Protein 5JTF (pdb70)

Secondary structure (DSSP, 8-state):
--EEEE--TTTHHHHHHHHHHHHHH-SSS---SPPPHHHHHHHHHHHTTTS-EEEEESSSSEEEEEEEEESSSSGGGTTEEEEEEEE-SSS-TTTHHHHHHHHHHHHHHTTT--EEEEEEEE--HHHHHHHHHHTPEEEEEEEEEEE-SSSEEEEEEEEEE----S----------/--EEEE--GGGHHHHHHHHHHHHHH-SSS---SPPPHHHHHHHHHHHHTTS-EEEEEETTEEEEEEEEEES-SSGGGTTEEEEEEEE-GGGTTSSHHHHHHHHHHHHHHHHT--EEEEEEESS-HHHHHHHHTTT-EEEEEEEEEEE-SSSEEEEEEEEEE-----PPP------

Foldseek 3Di:
DWDKDFDALVCLVLVLVQCVCCLPPHPFDQNVDRDDSVVSSVVSQVQQVFWTKMFIDDPRGTFWIKIKDQDDDDPVRQLEIEIDIGGHPPDQQLNSRLVRCVVRVVVSLVQRHFKYKYKGWPPDVRVVVSCVVVPWAWDDKDFQPGDDPRDRTIITMTMDGNDDDDDDGGHGDDDD/DKDKDFDALVLLVLVLVQVVCCLPPHVQDQNNDRDDSVRSSVVSVVQQFFWTKMFIDDPHGTFWIKIKDQPDDDDVSQQEIEIDITGHPVCQPPCSRLVNVVVRVVVSLVQRHFKYKYKGFPPDPSVVCSQVVVAWDWDDKAFQPGDDPRDGTIITMTMHGRDDVDDGGHGHDDD

Nearest PDB structures (foldseek):
  5jtf-assembly1_B  TM=9.937E-01  e=1.500E-34  Pseudomonas putida KT2440
  5wph-assembly1_A  TM=9.566E-01  e=3.324E-34  Pseudomonas putida KT2440
  5t7e-assembly1_C-2  TM=9.665E-01  e=5.634E-19  Streptomyces hygroscopicus
  3dr8-assembly1_A  TM=9.310E-01  e=6.516E-18  unclassified
  3dr8-assembly1_B  TM=9.095E-01  e=7.088E-17  unclassified

InterPro domains:
  IPR000182 GNAT domain [PS51186] (5-159)
  IPR016181 Acyl-CoA N-acyltransferase [SSF55729] (5-164)

Solvent-accessible surface area: 16169 Å² total; per-residue (Å²): 117,20,65,49,75,63,2,119,47,77,10,0,51,69,0,33,117,22,6,26,42,20,2,110,95,51,18,80,1,10,21,73,71,52,5,51,50,74,89,4,107,48,92,0,46,79,24,28,140,52,30,0,5,7,0,0,31,34,114,75,40,10,18,0,4,0,38,0,35,106,18,71,90,116,54,1,14,111,10,3,0,29,9,30,31,18,39,19,93,72,112,10,87,39,43,21,9,85,79,0,3,76,57,0,13,51,44,0,107,201,29,23,13,26,1,0,1,4,46,10,11,43,131,41,91,48,33,31,17,5,9,92,143,23,41,6,134,94,29,7,31,5,30,76,2,0,37,5,96,134,38,44,30,51,6,0,15,10,29,39,90,18,53,105,83,78,33,76,67,26,45,89,36,58,205,122,85,29,59,43,70,60,5,116,44,130,10,0,74,55,0,40,125,14,12,18,51,20,1,104,101,48,14,70,5,13,25,91,76,60,4,51,38,69,104,10,92,104,94,1,50,62,24,6,128,49,31,0,11,9,0,1,25,113,96,66,161,15,19,0,4,0,53,0,42,105,14,49,84,96,40,0,22,98,10,3,0,21,7,25,30,22,33,22,91,76,43,68,117,63,43,12,24,102,75,0,3,70,54,0,11,60,15,0,123,176,22,27,15,37,2,0,0,5,42,9,5,51,120,44,93,60,31,29,21,26,10,91,169,24,49,6,116,84,30,9,34,9,37,97,3,0,42,3,98,134,39,62,36,53,7,0,20,9,30,41,82,29,40,132,118,24,81,63,31,44,89,45,55,158,129

Radius of gyration: 21.84 Å; Cα contacts (8 Å, |Δi|>4): 679; chains: 2; bounding box: 39×52×60 Å

Structure (mmCIF, N/CA/C/O backbone):
data_5JTF
#
_entry.id   5JTF
#
_cell.length_a   67.017
_cell.length_b   67.017
_cell.length_c   206.740
_cell.angle_alpha   90.00
_cell.angle_beta   90.00
_cell.angle_gamma   90.00
#
_symmetry.space_group_name_H-M   'P 43 21 2'
#
loop_
_entity.id
_entity.type
_entity.pdbx_description
1 polymer 'Putative Phosphinothricin N-acetyltransferase'
2 non-polymer 2-AMINO-2-HYDROXYMETHYL-PROPANE-1,3-DIOL
3 water water
#
loop_
_atom_site.group_PDB
_atom_site.id
_atom_site.type_symbol
_atom_site.label_atom_id
_atom_site.label_alt_id
_atom_site.label_comp_id
_atom_site.label_asym_id
_atom_site.label_entity_id
_atom_site.label_seq_id
_atom_site.pdbx_PDB_ins_code
_atom_site.Cartn_x
_atom_site.Cartn_y
_atom_site.Cartn_z
_atom_site.occupancy
_atom_site.B_iso_or_equiv
_atom_site.auth_seq_id
_atom_site.auth_comp_id
_atom_site.auth_asym_id
_atom_site.auth_atom_id
_atom_site.pdbx_PDB_model_num
ATOM 1 N N . GLY A 1 4 ? -22.903 -17.717 -34.919 1.00 45.49 4 GLY A N 1
ATOM 2 C CA . GLY A 1 4 ? -22.902 -16.458 -35.640 1.00 46.77 4 GLY A CA 1
ATOM 3 C C . GLY A 1 4 ? -23.280 -15.302 -34.738 1.00 50.45 4 GLY A C 1
ATOM 4 O O . GLY A 1 4 ? -22.909 -14.158 -34.997 1.00 60.18 4 GLY A O 1
ATOM 5 N N . ILE A 1 5 ? -24.021 -15.615 -33.678 1.00 54.84 5 ILE A N 1
ATOM 6 C CA . ILE A 1 5 ? -24.453 -14.628 -32.686 1.00 51.94 5 ILE A CA 1
ATOM 7 C C . ILE A 1 5 ? -25.253 -13.460 -33.272 1.00 55.61 5 ILE A C 1
ATOM 8 O O . ILE A 1 5 ? -24.750 -12.341 -33.373 1.00 55.55 5 ILE A O 1
ATOM 10 N N . ASP A 1 6 ? -26.500 -13.728 -33.651 1.00 55.78 6 ASP A N 1
ATOM 11 C CA . ASP A 1 6 ? -27.414 -12.675 -34.086 1.00 44.36 6 ASP A CA 1
ATOM 12 C C . ASP A 1 6 ? -28.022 -11.980 -32.865 1.00 46.43 6 ASP A C 1
ATOM 13 O O . ASP A 1 6 ? -28.043 -12.546 -31.770 1.00 45.22 6 ASP A O 1
ATOM 15 N N . ILE A 1 7 ? -28.517 -10.759 -33.053 1.00 49.84 7 ILE A N 1
ATOM 16 C CA . ILE A 1 7 ? -29.011 -9.944 -31.940 1.00 36.80 7 ILE A CA 1
ATOM 17 C C . ILE A 1 7 ? -30.394 -9.344 -32.222 1.00 35.60 7 ILE A C 1
ATOM 18 O O . ILE A 1 7 ? -30.666 -8.886 -33.333 1.00 51.27 7 ILE A O 1
ATOM 23 N N . ARG A 1 8 ? -31.263 -9.355 -31.214 1.00 37.10 8 ARG A N 1
ATOM 24 C CA . ARG A 1 8 ? -32.604 -8.791 -31.344 1.00 41.48 8 ARG A CA 1
ATOM 25 C C . ARG A 1 8 ? -33.180 -8.361 -29.998 1.00 34.78 8 ARG A C 1
ATOM 26 O O . ARG A 1 8 ? -32.596 -8.624 -28.947 1.00 32.36 8 ARG A O 1
ATOM 34 N N . VAL A 1 9 ? -34.335 -7.703 -30.041 1.00 35.91 9 VAL A N 1
ATOM 35 C CA . VAL A 1 9 ? -35.039 -7.305 -28.830 1.00 33.38 9 VAL A CA 1
ATOM 36 C C . VAL A 1 9 ? -35.694 -8.516 -28.168 1.00 34.47 9 VAL A C 1
ATOM 37 O O . VAL A 1 9 ? -36.329 -9.335 -28.834 1.00 34.91 9 VAL A O 1
ATOM 41 N N . ALA A 1 10 ? -35.525 -8.628 -26.855 1.00 31.89 10 ALA A N 1
ATOM 42 C CA . ALA A 1 10 ? -36.068 -9.750 -26.102 1.00 34.54 10 ALA A CA 1
ATOM 43 C C . ALA A 1 10 ? -37.590 -9.701 -26.030 1.00 42.88 10 ALA A C 1
ATOM 44 O O . ALA A 1 10 ? -38.198 -8.645 -26.207 1.00 51.26 10 ALA A O 1
ATOM 46 N N . ARG A 1 11 ? -38.197 -10.854 -25.771 1.00 38.99 11 ARG A N 1
ATOM 47 C CA . ARG A 1 11 ? -39.640 -10.938 -25.570 1.00 44.63 11 ARG A CA 1
ATOM 48 C C . ARG A 1 11 ? -39.939 -11.944 -24.463 1.00 46.72 11 ARG A C 1
ATOM 49 O O . ARG A 1 11 ? -39.168 -12.882 -24.260 1.00 50.83 11 ARG A O 1
ATOM 57 N N . PRO A 1 12 ? -41.058 -11.750 -23.737 1.00 48.94 12 PRO A N 1
ATOM 58 C CA . PRO A 1 12 ? -41.477 -12.598 -22.610 1.00 42.79 12 PRO A CA 1
ATOM 59 C C . PRO A 1 12 ? -41.427 -14.112 -22.868 1.00 48.79 12 PRO A C 1
ATOM 60 O O . PRO A 1 12 ? -41.544 -14.891 -21.920 1.00 39.52 12 PRO A O 1
ATOM 64 N N . GLU A 1 13 ? -41.255 -14.516 -24.123 1.00 36.81 13 GLU A N 1
ATOM 65 C CA . GLU A 1 13 ? -41.141 -15.928 -24.469 1.00 49.73 13 GLU A CA 1
ATOM 66 C C . GLU A 1 13 ? -39.751 -16.487 -24.154 1.00 48.37 13 GLU A C 1
ATOM 67 O O . GLU A 1 13 ? -39.612 -17.658 -23.799 1.00 45.51 13 GLU A O 1
ATOM 69 N N . ASP A 1 14 ? -38.729 -15.644 -24.279 1.00 43.10 14 ASP A N 1
ATOM 70 C CA . ASP A 1 14 ? -37.353 -16.062 -24.021 1.00 41.23 14 ASP A CA 1
ATOM 71 C C . ASP A 1 14 ? -37.074 -16.147 -22.523 1.00 48.42 14 ASP A C 1
ATOM 72 O O . ASP A 1 14 ? -35.966 -16.495 -22.114 1.00 38.22 14 ASP A O 1
ATOM 77 N N . ALA A 1 15 ? -38.085 -15.828 -21.716 1.00 45.70 15 ALA A N 1
ATOM 78 C CA . ALA A 1 15 ? -37.955 -15.765 -20.260 1.00 40.77 15 ALA A CA 1
ATOM 79 C C . ALA A 1 15 ? -37.326 -17.010 -19.632 1.00 35.21 15 ALA A C 1
ATOM 80 O O . ALA A 1 15 ? -36.578 -16.907 -18.663 1.00 35.82 15 ALA A O 1
ATOM 82 N N . GLU A 1 16 ? -37.631 -18.178 -20.187 1.00 39.24 16 GLU A N 1
ATOM 83 C CA . GLU A 1 16 ? -37.065 -19.430 -19.694 1.00 39.23 16 GLU A CA 1
ATOM 84 C C . GLU A 1 16 ? -35.556 -19.498 -19.940 1.00 30.41 16 GLU A C 1
ATOM 85 O O . GLU A 1 16 ? -34.781 -19.751 -19.017 1.00 30.38 16 GLU A O 1
ATOM 87 N N . GLU A 1 17 ? -35.152 -19.259 -21.185 1.00 36.26 17 GLU A N 1
ATOM 88 C CA . GLU A 1 17 ? -33.746 -19.340 -21.579 1.00 47.91 17 GLU A CA 1
ATOM 89 C C . GLU A 1 17 ? -32.884 -18.318 -20.848 1.00 38.41 17 GLU A C 1
ATOM 90 O O . GLU A 1 17 ? -31.760 -18.617 -20.451 1.00 52.01 17 GLU A O 1
ATOM 96 N N . ILE A 1 18 ? -33.421 -17.116 -20.668 1.00 36.79 18 ILE A N 1
ATOM 97 C CA . ILE A 1 18 ? -32.723 -16.077 -19.925 1.00 45.02 18 ILE A CA 1
ATOM 98 C C . ILE A 1 18 ? -32.575 -16.489 -18.469 1.00 38.22 18 ILE A C 1
ATOM 99 O O . ILE A 1 18 ? -31.520 -16.308 -17.865 1.00 32.15 18 ILE A O 1
ATOM 104 N N . GLN A 1 19 ? -33.644 -17.052 -17.918 1.00 40.23 19 GLN A N 1
ATOM 105 C CA . GLN A 1 19 ? -33.680 -17.463 -16.520 1.00 36.06 19 GLN A CA 1
ATOM 106 C C . GLN A 1 19 ? -32.690 -18.594 -16.240 1.00 31.43 19 GLN A C 1
ATOM 107 O O . GLN A 1 19 ? -32.291 -18.813 -15.096 1.00 29.24 19 GLN A O 1
ATOM 113 N N . ILE A 1 20 ? -32.295 -19.308 -17.290 1.00 33.33 20 ILE A N 1
ATOM 114 C CA . ILE A 1 20 ? -31.298 -20.368 -17.167 1.00 34.15 20 ILE A CA 1
ATOM 115 C C . ILE A 1 20 ? -29.883 -19.790 -17.219 1.00 35.25 20 ILE A C 1
ATOM 116 O O . ILE A 1 20 ? -28.974 -20.284 -16.548 1.00 50.28 20 ILE A O 1
ATOM 121 N N . ILE A 1 21 ? -29.703 -18.732 -18.004 1.00 42.32 21 ILE A N 1
ATOM 122 C CA . ILE A 1 21 ? -28.434 -18.012 -18.019 1.00 46.43 21 ILE A CA 1
ATOM 123 C C . ILE A 1 21 ? -28.191 -17.383 -16.648 1.00 35.84 21 ILE A C 1
ATOM 124 O O . ILE A 1 21 ? -27.064 -17.358 -16.152 1.00 41.57 21 ILE A O 1
ATOM 129 N N . TYR A 1 22 ? -29.265 -16.895 -16.037 1.00 38.35 22 TYR A N 1
ATOM 130 C CA . TYR A 1 22 ? -29.179 -16.131 -14.796 1.00 50.49 22 TYR A CA 1
ATOM 131 C C . TYR A 1 22 ? -28.935 -17.007 -13.568 1.00 45.89 22 TYR A C 1
ATOM 132 O O . TYR A 1 22 ? -28.275 -16.579 -12.619 1.00 31.94 22 TYR A O 1
ATOM 141 N N . ALA A 1 23 ? -29.475 -18.223 -13.590 1.00 47.53 23 ALA A N 1
ATOM 142 C CA . ALA A 1 23 ? -29.436 -19.120 -12.431 1.00 37.14 23 ALA A CA 1
ATOM 143 C C . ALA A 1 23 ? -28.061 -19.291 -11.758 1.00 44.69 23 ALA A C 1
ATOM 144 O O . ALA A 1 23 ? -27.933 -19.028 -10.560 1.00 39.82 23 ALA A O 1
ATOM 146 N N . PRO A 1 24 ? -27.026 -19.711 -12.516 1.00 41.34 24 PRO A N 1
ATOM 147 C CA . PRO A 1 24 ? -25.741 -19.900 -11.833 1.00 32.85 24 PRO A CA 1
ATOM 148 C C . PRO A 1 24 ? -25.067 -18.574 -11.497 1.00 41.19 24 PRO A C 1
ATOM 149 O O . PRO A 1 24 ? -24.182 -18.537 -10.643 1.00 34.40 24 PRO A O 1
ATOM 153 N N . ILE A 1 25 ? -25.477 -17.501 -12.169 1.00 38.90 25 ILE A N 1
ATOM 154 C CA . ILE A 1 25 ? -24.949 -16.175 -11.873 1.00 28.71 25 ILE A CA 1
ATOM 155 C C . ILE A 1 25 ? -25.387 -15.742 -10.477 1.00 32.45 25 ILE A C 1
ATOM 156 O O . ILE A 1 25 ? -24.587 -15.233 -9.693 1.00 31.82 25 ILE A O 1
ATOM 161 N N . VAL A 1 26 ? -26.661 -15.962 -10.168 1.00 37.81 26 VAL A N 1
ATOM 162 C CA . VAL A 1 26 ? -27.191 -15.680 -8.839 1.00 40.96 26 VAL A CA 1
ATOM 163 C C . VAL A 1 26 ? -26.656 -16.670 -7.803 1.00 40.75 26 VAL A C 1
ATOM 164 O O . VAL A 1 26 ? -26.143 -16.272 -6.757 1.00 40.34 26 VAL A O 1
ATOM 168 N N . LEU A 1 27 ? -26.766 -17.960 -8.108 1.00 28.47 27 LEU A N 1
ATOM 169 C CA . LEU A 1 27 ? -26.392 -19.013 -7.165 1.00 31.25 27 LEU A CA 1
ATOM 170 C C . LEU A 1 27 ? -24.901 -19.097 -6.831 1.00 30.90 27 LEU A C 1
ATOM 171 O O . LEU A 1 27 ? -24.537 -19.421 -5.700 1.00 39.79 27 LEU A O 1
ATOM 176 N N . ASN A 1 28 ? -24.040 -18.817 -7.805 1.00 30.15 28 ASN A N 1
ATOM 177 C CA . ASN A 1 28 ? -22.622 -19.138 -7.658 1.00 27.16 28 ASN A CA 1
ATOM 178 C C . ASN A 1 28 ? -21.658 -17.957 -7.733 1.00 39.21 28 ASN A C 1
ATOM 179 O O . ASN A 1 28 ? -20.468 -18.110 -7.453 1.00 42.90 28 ASN A O 1
ATOM 184 N N . THR A 1 29 ? -22.155 -16.788 -8.122 1.00 40.30 29 THR A N 1
ATOM 185 C CA . THR A 1 29 ? -21.270 -15.650 -8.349 1.00 34.58 29 THR A CA 1
ATOM 186 C C . THR A 1 29 ? -21.679 -14.397 -7.585 1.00 34.63 29 THR A C 1
ATOM 187 O O . THR A 1 29 ? -22.742 -14.345 -6.964 1.00 34.07 29 THR A O 1
ATOM 191 N N . ALA A 1 30 ? -20.818 -13.386 -7.644 1.00 35.29 30 ALA A N 1
ATOM 192 C CA . ALA A 1 30 ? -21.084 -12.104 -7.006 1.00 42.31 30 ALA A CA 1
ATOM 193 C C . ALA A 1 30 ? -21.326 -11.017 -8.050 1.00 34.91 30 ALA A C 1
ATOM 194 O O . ALA A 1 30 ? -21.257 -9.827 -7.748 1.00 32.59 30 ALA A O 1
ATOM 196 N N . ILE A 1 31 ? -21.606 -11.434 -9.281 1.00 38.74 31 ILE A N 1
ATOM 197 C CA . ILE A 1 31 ? -21.906 -10.493 -10.353 1.00 40.57 31 ILE A CA 1
ATOM 198 C C . ILE A 1 31 ? -23.248 -9.826 -10.089 1.00 48.82 31 ILE A C 1
ATOM 199 O O . ILE A 1 31 ? -23.376 -8.602 -10.164 1.00 45.25 31 ILE A O 1
ATOM 204 N N . SER A 1 32 ? -24.249 -10.644 -9.783 1.00 33.40 32 SER A N 1
ATOM 205 C CA . SER A 1 32 ? -25.511 -10.139 -9.274 1.00 25.87 32 SER A CA 1
ATOM 206 C C . SER A 1 32 ? -25.437 -10.213 -7.759 1.00 41.87 32 SER A C 1
ATOM 207 O O . SER A 1 32 ? -24.763 -11.085 -7.211 1.00 47.22 32 SER A O 1
ATOM 210 N N . PHE A 1 33 ? -26.109 -9.295 -7.078 1.00 36.48 33 PHE A N 1
ATOM 211 C CA . PHE A 1 33 ? -26.168 -9.354 -5.624 1.00 34.38 33 PHE A CA 1
ATOM 212 C C . PHE A 1 33 ? -27.506 -9.895 -5.139 1.00 38.27 33 PHE A C 1
ATOM 213 O O . PHE A 1 33 ? -27.766 -9.948 -3.937 1.00 39.00 33 PHE A O 1
ATOM 221 N N . GLU A 1 34 ? -28.347 -10.292 -6.090 1.00 37.12 34 GLU A N 1
ATOM 222 C CA . GLU A 1 34 ? -29.556 -11.039 -5.782 1.00 38.17 34 GLU A CA 1
ATOM 223 C C . GLU A 1 34 ? -29.152 -12.365 -5.165 1.00 33.48 34 GLU A C 1
ATOM 224 O O . GLU A 1 34 ? -28.399 -13.127 -5.767 1.00 39.11 34 GLU A O 1
ATOM 230 N N . GLU A 1 35 ? -29.648 -12.646 -3.967 1.00 31.46 35 GLU A N 1
ATOM 231 C CA . GLU A 1 35 ? -29.276 -13.878 -3.281 1.00 48.77 35 GLU A CA 1
ATOM 232 C C . GLU A 1 35 ? -30.272 -15.010 -3.515 1.00 34.87 35 GLU A C 1
ATOM 233 O O . GLU A 1 35 ? -30.143 -16.086 -2.936 1.00 54.70 35 GLU A O 1
ATOM 239 N N . ALA A 1 36 ? -31.256 -14.772 -4.375 1.00 30.87 36 ALA A N 1
ATOM 240 C CA . ALA A 1 36 ? -32.250 -15.795 -4.686 1.00 36.01 36 ALA A CA 1
ATOM 241 C C . ALA A 1 36 ? -32.602 -15.832 -6.172 1.00 45.63 36 ALA A C 1
ATOM 242 O O . ALA A 1 36 ? -32.928 -14.806 -6.770 1.00 38.12 36 ALA A O 1
ATOM 244 N N . VAL A 1 37 ? -32.534 -17.022 -6.762 1.00 38.33 37 VAL A N 1
ATOM 245 C CA . VAL A 1 37 ? -32.898 -17.209 -8.162 1.00 38.03 37 VAL A CA 1
ATOM 246 C C . VAL A 1 37 ? -34.374 -16.912 -8.390 1.00 38.62 37 VAL A C 1
ATOM 247 O O . VAL A 1 37 ? -35.236 -17.508 -7.746 1.00 40.97 37 VAL A O 1
ATOM 251 N N . PRO A 1 38 ? -34.668 -15.986 -9.314 1.00 41.16 38 PRO A N 1
ATOM 252 C CA . PRO A 1 38 ? -36.049 -15.615 -9.636 1.00 41.95 38 PRO A CA 1
ATOM 253 C C . PRO A 1 38 ? -36.743 -16.674 -10.487 1.00 44.43 38 PRO A C 1
ATOM 254 O O . PRO A 1 38 ? -36.076 -17.478 -11.139 1.00 37.20 38 PRO A O 1
ATOM 258 N N . SER A 1 39 ? -38.072 -16.672 -10.469 1.00 47.63 39 SER A N 1
ATOM 259 C CA . SER A 1 39 ? -38.855 -17.618 -11.255 1.00 46.75 39 SER A CA 1
ATOM 260 C C . SER A 1 39 ? -39.073 -17.092 -12.665 1.00 41.52 39 SER A C 1
ATOM 261 O O . SER A 1 39 ? -38.873 -15.908 -12.934 1.00 47.57 39 SER A O 1
ATOM 264 N N . VAL A 1 40 ? -39.481 -17.983 -13.562 1.00 40.09 40 VAL A N 1
ATOM 265 C CA . VAL A 1 40 ? -39.779 -17.606 -14.934 1.00 48.10 40 VAL A CA 1
ATOM 266 C C . VAL A 1 40 ? -40.908 -16.582 -14.954 1.00 51.86 40 VAL A C 1
ATOM 267 O O . VAL A 1 40 ? -40.865 -15.614 -15.713 1.00 48.59 40 VAL A O 1
ATOM 271 N N . GLU A 1 41 ? -41.906 -16.793 -14.097 1.00 34.09 41 GLU A N 1
ATOM 272 C CA . GLU A 1 41 ? -43.064 -15.902 -14.012 1.00 34.14 41 GLU A CA 1
ATOM 273 C C . GLU A 1 41 ? -42.691 -14.452 -13.699 1.00 43.47 41 GLU A C 1
ATOM 274 O O . GLU A 1 41 ? -43.371 -13.524 -14.141 1.00 38.87 41 GLU A O 1
ATOM 276 N N . GLN A 1 42 ? -41.623 -14.257 -12.932 1.00 43.74 42 GLN A N 1
ATOM 277 C CA . GLN A 1 42 ? -41.176 -12.907 -12.593 1.00 49.59 42 GLN A CA 1
ATOM 278 C C . GLN A 1 42 ? -40.035 -12.452 -13.496 1.00 54.98 42 GLN A C 1
ATOM 279 O O . GLN A 1 42 ? -39.815 -11.252 -13.674 1.00 53.24 42 GLN A O 1
ATOM 285 N N . MET A 1 43 ? -39.310 -13.414 -14.058 1.00 44.31 43 MET A N 1
ATOM 286 C CA . MET A 1 43 ? -38.329 -13.113 -15.090 1.00 37.01 43 MET A CA 1
ATOM 287 C C . MET A 1 43 ? -39.064 -12.572 -16.307 1.00 41.59 43 MET A C 1
ATOM 288 O O . MET A 1 43 ? -38.620 -11.621 -16.948 1.00 38.42 43 MET A O 1
ATOM 293 N N . ARG A 1 44 ? -40.199 -13.191 -16.613 1.00 37.87 44 ARG A N 1
ATOM 294 C CA . ARG A 1 44 ? -41.058 -12.742 -17.695 1.00 33.09 44 ARG A CA 1
ATOM 295 C C . ARG A 1 44 ? -41.506 -11.311 -17.432 1.00 26.85 44 ARG A C 1
ATOM 296 O O . ARG A 1 44 ? -41.455 -10.465 -18.322 1.00 34.59 44 ARG A O 1
ATOM 304 N N . GLU A 1 45 ? -41.934 -11.052 -16.200 1.00 29.17 45 GLU A N 1
ATOM 305 C CA . GLU A 1 45 ? -42.416 -9.733 -15.804 1.00 45.98 45 GLU A CA 1
ATOM 306 C C . GLU A 1 45 ? -41.347 -8.653 -15.978 1.00 39.69 45 GLU A C 1
ATOM 307 O O . GLU A 1 45 ? -41.633 -7.577 -16.497 1.00 33.19 45 GLU A O 1
ATOM 309 N N . ARG A 1 46 ? -40.120 -8.948 -15.556 1.00 40.22 46 ARG A N 1
ATOM 310 C CA . ARG A 1 46 ? -39.024 -7.984 -15.662 1.00 33.29 46 ARG A CA 1
ATOM 311 C C . ARG A 1 46 ? -38.758 -7.555 -17.097 1.00 34.03 46 ARG A C 1
ATOM 312 O O . ARG A 1 46 ? -38.541 -6.373 -17.363 1.00 38.94 46 ARG A O 1
ATOM 320 N N . ILE A 1 47 ? -38.767 -8.523 -18.011 1.00 37.27 47 ILE A N 1
ATOM 321 C CA . ILE A 1 47 ? -38.545 -8.261 -19.431 1.00 32.77 47 ILE A CA 1
ATOM 322 C C . ILE A 1 47 ? -39.544 -7.240 -19.951 1.00 40.52 47 ILE A C 1
ATOM 323 O O . ILE A 1 47 ? -39.168 -6.166 -20.423 1.00 46.12 47 ILE A O 1
ATOM 328 N N . SER A 1 48 ? -40.822 -7.586 -19.853 1.00 37.57 48 SER A N 1
ATOM 329 C CA . SER A 1 48 ? -41.895 -6.720 -20.317 1.00 37.23 48 SER A CA 1
ATOM 330 C C . SER A 1 48 ? -41.963 -5.400 -19.548 1.00 39.90 48 SER A C 1
ATOM 331 O O . SER A 1 48 ? -42.301 -4.365 -20.123 1.00 48.09 48 SER A O 1
ATOM 334 N N . THR A 1 49 ? -41.637 -5.431 -18.258 1.00 35.53 49 THR A N 1
ATOM 335 C CA . THR A 1 49 ? -41.661 -4.214 -17.448 1.00 35.66 49 THR A CA 1
ATOM 336 C C . THR A 1 49 ? -40.524 -3.276 -17.844 1.00 38.99 49 THR A C 1
ATOM 337 O O . THR A 1 49 ? -40.678 -2.055 -17.814 1.00 33.04 49 THR A O 1
ATOM 341 N N . THR A 1 50 ? -39.385 -3.851 -18.219 1.00 34.72 50 THR A N 1
ATOM 342 C CA . THR A 1 50 ? -38.271 -3.060 -18.728 1.00 35.25 50 THR A CA 1
ATOM 343 C C . THR A 1 50 ? -38.637 -2.441 -20.073 1.00 35.25 50 THR A C 1
ATOM 344 O O . THR A 1 50 ? -38.451 -1.242 -20.288 1.00 32.45 50 THR A O 1
ATOM 348 N N . LEU A 1 51 ? -39.181 -3.264 -20.966 1.00 34.29 51 LEU A N 1
ATOM 349 C CA . LEU A 1 51 ? -39.495 -2.843 -22.332 1.00 37.56 51 LEU A CA 1
ATOM 350 C C . LEU A 1 51 ? -40.538 -1.731 -22.412 1.00 41.84 51 LEU A C 1
ATOM 351 O O . LEU A 1 51 ? -40.763 -1.159 -23.479 1.00 50.46 51 LEU A O 1
ATOM 356 N N . GLN A 1 52 ? -41.168 -1.428 -21.282 1.00 33.32 52 GLN A N 1
ATOM 357 C CA . GLN A 1 52 ? -42.114 -0.324 -21.211 1.00 34.14 52 GLN A CA 1
ATOM 358 C C . GLN A 1 52 ? -41.397 1.025 -21.240 1.00 27.85 52 GLN A C 1
ATOM 359 O O . GLN A 1 52 ? -42.038 2.073 -21.277 1.00 40.37 52 GLN A O 1
ATOM 365 N N . THR A 1 53 ? -40.068 0.997 -21.225 1.00 33.63 53 THR A N 1
ATOM 366 C CA . THR A 1 53 ? -39.288 2.230 -21.193 1.00 37.72 53 THR A CA 1
ATOM 367 C C . THR A 1 53 ? -37.868 2.079 -21.747 1.00 39.15 53 THR A C 1
ATOM 368 O O . THR A 1 53 ? -37.368 2.968 -22.438 1.00 32.46 53 THR A O 1
ATOM 372 N N . TYR A 1 54 ? -37.225 0.955 -21.445 1.00 34.63 54 TYR A N 1
ATOM 373 C CA . TYR A 1 54 ? -35.839 0.740 -21.847 1.00 30.21 54 TYR A CA 1
ATOM 374 C C . TYR A 1 54 ? -35.704 -0.428 -22.819 1.00 40.03 54 TYR A C 1
ATOM 375 O O . TYR A 1 54 ? -36.583 -1.290 -22.888 1.00 31.98 54 TYR A O 1
ATOM 384 N N . PRO A 1 55 ? -34.597 -0.461 -23.581 1.00 28.81 55 PRO A N 1
ATOM 385 C CA . PRO A 1 55 ? -34.321 -1.628 -24.422 1.00 29.54 55 PRO A CA 1
ATOM 386 C C . PRO A 1 55 ? -33.960 -2.853 -23.590 1.00 26.21 55 PRO A C 1
ATOM 387 O O . PRO A 1 55 ? -33.695 -2.746 -22.394 1.00 29.93 55 PRO A O 1
ATOM 391 N N . TYR A 1 56 ? -33.954 -4.008 -24.241 1.00 23.41 56 TYR A N 1
ATOM 392 C CA . TYR A 1 56 ? -33.645 -5.277 -23.605 1.00 21.75 56 TYR A CA 1
ATOM 393 C C . TYR A 1 56 ? -33.324 -6.225 -24.749 1.00 35.79 56 TYR A C 1
ATOM 394 O O . TYR A 1 56 ? -34.200 -6.575 -25.541 1.00 28.87 56 TYR A O 1
ATOM 403 N N . LEU A 1 57 ? -32.062 -6.627 -24.843 1.00 19.62 57 LEU A N 1
ATOM 404 C CA . LEU A 1 57 ? -31.585 -7.331 -26.024 1.00 23.07 57 LEU A CA 1
ATOM 405 C C . LEU A 1 57 ? -31.151 -8.752 -25.711 1.00 35.61 57 LEU A C 1
ATOM 406 O O . LEU A 1 57 ? -30.708 -9.054 -24.604 1.00 35.27 57 LEU A O 1
ATOM 411 N N . VAL A 1 58 ? -31.280 -9.622 -26.704 1.00 32.02 58 VAL A N 1
ATOM 412 C CA . VAL A 1 58 ? -30.847 -11.001 -26.564 1.00 43.27 58 VAL A CA 1
ATOM 413 C C . VAL A 1 58 ? -29.888 -11.382 -27.680 1.00 28.47 58 VAL A C 1
ATOM 414 O O . VAL A 1 58 ? -30.002 -10.902 -28.805 1.00 32.37 58 VAL A O 1
ATOM 418 N N . ALA A 1 59 ? -28.933 -12.239 -27.355 1.00 39.22 59 ALA A N 1
ATOM 419 C CA . ALA A 1 59 ? -28.026 -12.772 -28.355 1.00 36.93 59 ALA A CA 1
ATOM 420 C C . ALA A 1 59 ? -28.363 -14.239 -28.559 1.00 41.66 59 ALA A C 1
ATOM 421 O O . ALA A 1 59 ? -28.548 -14.974 -27.589 1.00 41.48 59 ALA A O 1
ATOM 423 N N . VAL A 1 60 ? -28.464 -14.663 -29.815 1.00 50.79 60 VAL A N 1
ATOM 424 C CA . VAL A 1 60 ? -28.789 -16.055 -30.111 1.00 58.06 60 VAL A CA 1
ATOM 425 C C . VAL A 1 60 ? -27.696 -16.749 -30.922 1.00 60.98 60 VAL A C 1
ATOM 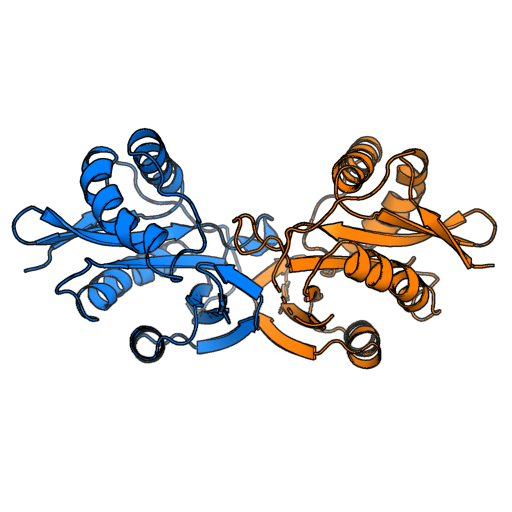426 O O . VAL A 1 60 ? -27.028 -16.132 -31.752 1.00 47.72 60 VAL A O 1
ATOM 430 N N . ARG A 1 61 ? -27.513 -18.037 -30.659 1.00 64.22 61 ARG A N 1
ATOM 431 C CA . ARG A 1 61 ? -26.573 -18.855 -31.410 1.00 55.48 61 ARG A CA 1
ATOM 432 C C . ARG A 1 61 ? -27.229 -20.197 -31.695 1.00 65.75 61 ARG A C 1
ATOM 433 O O . ARG A 1 61 ? -27.604 -20.916 -30.767 1.00 58.25 61 ARG A O 1
ATOM 435 N N . GLU A 1 62 ? -27.373 -20.519 -32.978 1.00 59.03 62 GLU A N 1
ATOM 436 C CA . GLU A 1 62 ? -28.065 -21.732 -33.411 1.00 69.34 62 GLU A CA 1
ATOM 437 C C . GLU A 1 62 ? -29.480 -21.805 -32.838 1.00 71.43 62 GLU A C 1
ATOM 438 O O . GLU A 1 62 ? -29.928 -22.862 -32.391 1.00 69.99 62 GLU A O 1
ATOM 440 N N . GLY A 1 63 ? -30.175 -20.671 -32.852 1.00 66.06 63 GLY A N 1
ATOM 441 C CA . GLY A 1 63 ? -31.536 -20.597 -32.353 1.00 64.35 63 GLY A CA 1
ATOM 442 C C . GLY A 1 63 ? -31.645 -20.857 -30.862 1.00 67.76 63 GLY A C 1
ATOM 443 O O . GLY A 1 63 ? -32.571 -21.529 -30.409 1.00 78.12 63 GLY A O 1
ATOM 444 N N . ARG A 1 64 ? -30.694 -20.324 -30.099 1.00 73.08 64 ARG A N 1
ATOM 445 C CA . ARG A 1 64 ? -30.685 -20.489 -28.648 1.00 59.55 64 ARG A CA 1
ATOM 446 C C . ARG A 1 64 ? -30.016 -19.297 -27.970 1.00 51.46 64 ARG A C 1
ATOM 447 O O . ARG A 1 64 ? -28.902 -18.914 -28.329 1.00 48.44 64 ARG A O 1
ATOM 449 N N . VAL A 1 65 ? -30.699 -18.717 -26.988 1.00 59.23 65 VAL A N 1
ATOM 450 C CA . VAL A 1 65 ? -30.199 -17.529 -26.304 1.00 56.67 65 VAL A CA 1
ATOM 451 C C . VAL A 1 65 ? -28.953 -17.838 -25.477 1.00 55.00 65 VAL A C 1
ATOM 452 O O . VAL A 1 65 ? -28.985 -18.677 -24.574 1.00 57.49 65 VAL A O 1
ATOM 456 N N . VAL A 1 66 ? -27.858 -17.153 -25.795 1.00 43.59 66 VAL A N 1
ATOM 457 C CA . VAL A 1 66 ? -26.581 -17.376 -25.123 1.00 55.03 66 VAL A CA 1
ATOM 458 C C . VAL A 1 66 ? -26.063 -16.113 -24.433 1.00 56.70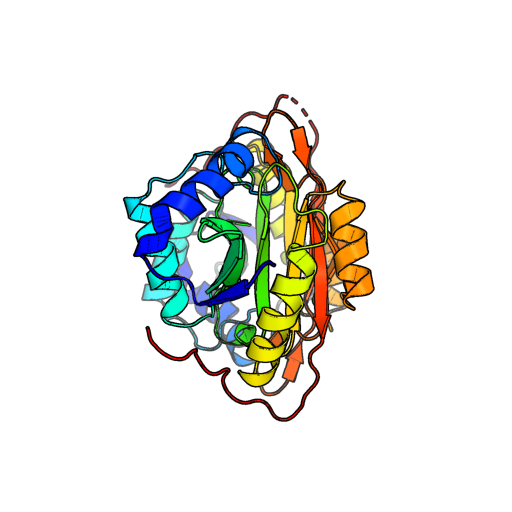 66 VAL A C 1
ATOM 459 O O . VAL A 1 66 ? -24.882 -16.022 -24.091 1.00 46.09 66 VAL A O 1
ATOM 463 N N . GLY A 1 67 ? -26.945 -15.141 -24.230 1.00 35.61 67 GLY A N 1
ATOM 464 C CA . GLY A 1 67 ? -26.562 -13.902 -23.579 1.00 35.53 67 GLY A CA 1
ATOM 465 C C . GLY A 1 67 ? -27.613 -12.822 -23.721 1.00 42.94 67 GLY A C 1
ATOM 466 O O . GLY A 1 67 ? -28.392 -12.822 -24.674 1.00 37.54 67 GLY A O 1
ATOM 467 N N . TYR A 1 68 ? -27.643 -11.898 -22.767 1.00 34.34 68 TYR A N 1
ATOM 468 C CA . TYR A 1 68 ? -28.589 -10.792 -22.833 1.00 30.70 68 TYR A CA 1
ATOM 469 C C . TYR A 1 68 ? -28.026 -9.487 -22.278 1.00 30.35 68 TYR A C 1
ATOM 470 O O . TYR A 1 68 ? -26.976 -9.468 -21.640 1.00 30.13 68 TYR A O 1
ATOM 479 N N . ALA A 1 69 ? -28.724 -8.393 -22.554 1.00 24.86 69 ALA A N 1
ATOM 480 C CA . ALA A 1 69 ? -28.300 -7.078 -22.104 1.00 23.99 69 ALA A CA 1
ATOM 481 C C . ALA A 1 69 ? -29.519 -6.188 -21.954 1.00 26.97 69 ALA A C 1
ATOM 482 O O . ALA A 1 69 ? -30.395 -6.186 -22.815 1.00 12.36 69 ALA A O 1
ATOM 484 N N . TYR A 1 70 ? -29.582 -5.436 -20.860 1.00 24.73 70 TYR A N 1
ATOM 485 C CA . TYR A 1 70 ? -30.692 -4.513 -20.673 1.00 25.28 70 TYR A CA 1
ATOM 486 C C . TYR A 1 70 ? -30.289 -3.180 -20.050 1.00 28.79 70 TYR A C 1
ATOM 487 O O . TYR A 1 70 ? -29.190 -3.033 -19.515 1.00 19.73 70 TYR A O 1
ATOM 496 N N . ALA A 1 71 ? -31.191 -2.210 -20.149 1.00 23.97 71 ALA A N 1
ATOM 497 C CA . ALA A 1 71 ? -31.010 -0.912 -19.519 1.00 31.43 71 ALA A CA 1
ATOM 498 C C . ALA A 1 71 ? -32.015 -0.768 -18.386 1.00 30.05 71 ALA A C 1
ATOM 499 O O . ALA A 1 71 ? -33.096 -1.355 -18.424 1.00 34.64 71 ALA A O 1
ATOM 501 N N . SER A 1 72 ? -31.652 0.007 -17.371 1.00 37.85 72 SER A N 1
ATOM 502 C CA . SER A 1 72 ? -32.512 0.180 -16.210 1.00 27.38 72 SER A CA 1
ATOM 503 C C . SER A 1 72 ? -32.324 1.563 -15.616 1.00 29.83 72 SER A C 1
ATOM 504 O O . SER A 1 72 ? -31.385 2.277 -15.970 1.00 32.38 72 SER A O 1
ATOM 507 N N . GLN A 1 73 ? -33.223 1.932 -14.711 1.00 24.52 73 GLN A N 1
ATOM 508 C CA . GLN A 1 73 ? -33.147 3.222 -14.044 1.00 33.06 73 GLN A CA 1
ATOM 509 C C . GLN A 1 73 ? -31.891 3.326 -13.180 1.00 17.06 73 GLN A C 1
ATOM 510 O O . GLN A 1 73 ? -31.504 2.368 -12.514 1.00 15.42 73 GLN A O 1
ATOM 516 N N . HIS A 1 74 ? -31.250 4.490 -13.197 1.00 21.28 74 HIS A N 1
ATOM 517 C CA . HIS A 1 74 ? -30.080 4.705 -12.353 1.00 23.71 74 HIS A CA 1
ATOM 518 C C . HIS A 1 74 ? -30.503 5.041 -10.926 1.00 26.68 74 HIS A C 1
ATOM 519 O O . HIS A 1 74 ? -30.241 4.277 -9.996 1.00 29.98 74 HIS A O 1
ATOM 526 N N . ARG A 1 75 ? -31.152 6.191 -10.762 1.00 23.70 75 ARG A N 1
ATOM 527 C CA . ARG A 1 75 ? -31.730 6.586 -9.483 1.00 19.94 75 ARG A CA 1
ATOM 528 C C . ARG A 1 75 ? -33.163 7.078 -9.696 1.00 23.52 75 ARG A C 1
ATOM 529 O O . ARG A 1 75 ? -33.586 7.291 -10.831 1.00 31.88 75 ARG A O 1
ATOM 537 N N . ALA A 1 76 ? -33.895 7.284 -8.606 1.00 29.33 76 ALA A N 1
ATOM 538 C CA . ALA A 1 76 ? -35.361 7.323 -8.658 1.00 36.27 76 ALA A CA 1
ATOM 539 C C . ALA A 1 76 ? -36.069 8.633 -9.050 1.00 39.83 76 ALA A C 1
ATOM 540 O O . ALA A 1 76 ? -37.214 8.599 -9.501 1.00 44.16 76 ALA A O 1
ATOM 542 N N A ARG A 1 77 ? -35.400 9.769 -8.878 0.50 30.31 77 ARG A N 1
ATOM 543 N N B ARG A 1 77 ? -35.404 9.770 -8.881 0.50 30.23 77 ARG A N 1
ATOM 544 C CA A ARG A 1 77 ? -36.038 11.065 -9.115 0.50 32.43 77 ARG A CA 1
ATOM 545 C CA B ARG A 1 77 ? -36.063 11.051 -9.129 0.50 32.52 77 ARG A CA 1
ATOM 546 C C A ARG A 1 77 ? -35.841 11.588 -10.541 0.50 36.72 77 ARG A C 1
ATOM 547 C C B ARG A 1 77 ? -35.836 11.594 -10.539 0.50 36.84 77 ARG A C 1
ATOM 548 O O A ARG A 1 77 ? -34.975 11.110 -11.275 0.50 39.86 77 ARG A O 1
ATOM 549 O O B ARG A 1 77 ? -34.947 11.138 -11.260 0.50 39.86 77 ARG A O 1
ATOM 564 N N . ALA A 1 78 ? -36.656 12.570 -10.920 1.00 46.70 78 ALA A N 1
ATOM 565 C CA . ALA A 1 78 ? -36.648 13.123 -12.278 1.00 32.37 78 ALA A CA 1
ATOM 566 C C . ALA A 1 78 ? -35.355 13.823 -12.684 1.00 30.17 78 ALA A C 1
ATOM 567 O O . ALA A 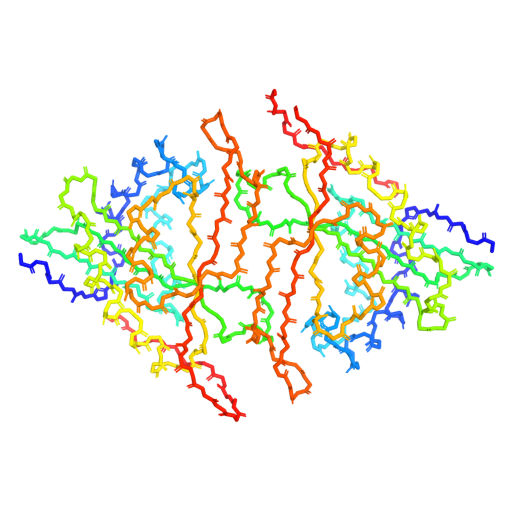1 78 ? -35.016 13.871 -13.863 1.00 29.62 78 ALA A O 1
ATOM 569 N N . ALA A 1 79 ? -34.636 14.377 -11.717 1.00 27.75 79 ALA A N 1
ATOM 570 C CA . ALA A 1 79 ? -33.391 15.068 -12.024 1.00 30.83 79 ALA A CA 1
ATOM 571 C C . ALA A 1 79 ? -32.338 14.098 -12.550 1.00 26.67 79 ALA A C 1
ATOM 572 O O . ALA A 1 79 ? -31.319 14.516 -13.090 1.00 25.80 79 ALA A O 1
ATOM 574 N N . TYR A 1 80 ? -32.607 12.803 -12.404 1.00 29.79 80 TYR A N 1
ATOM 575 C CA . TYR A 1 80 ? -31.644 11.757 -12.733 1.00 34.74 80 TYR A CA 1
ATOM 576 C C . TYR A 1 80 ? -31.929 11.018 -14.039 1.00 35.14 80 TYR A C 1
ATOM 577 O O . TYR A 1 80 ? -31.199 10.094 -14.389 1.00 39.38 80 TYR A O 1
ATOM 586 N N . ARG A 1 81 ? -32.974 11.409 -14.761 1.00 43.35 81 ARG A N 1
ATOM 587 C CA . ARG A 1 81 ? -33.476 10.557 -15.844 1.00 42.72 81 ARG A CA 1
ATOM 588 C C . ARG A 1 81 ? -32.627 10.485 -17.119 1.00 32.50 81 ARG A C 1
ATOM 589 O O . ARG A 1 81 ? -33.029 9.848 -18.092 1.00 41.50 81 ARG A O 1
ATOM 597 N N . TRP A 1 82 ? -31.455 11.113 -17.111 1.00 32.44 82 TRP A N 1
ATOM 598 C CA . TRP A 1 82 ? -30.538 11.014 -18.248 1.00 23.34 82 TRP A CA 1
ATOM 599 C C . TRP A 1 82 ? -29.355 10.092 -17.951 1.00 27.71 82 TRP A C 1
ATOM 600 O O . TRP A 1 82 ? -28.533 9.815 -18.826 1.00 28.18 82 TRP A O 1
ATOM 611 N N . ALA A 1 83 ? -29.269 9.629 -16.710 1.00 24.00 83 ALA A N 1
ATOM 612 C CA . ALA A 1 83 ? -28.350 8.555 -16.369 1.00 28.75 83 ALA A CA 1
ATOM 613 C C . ALA A 1 83 ? -29.083 7.231 -16.560 1.00 33.10 83 ALA A C 1
ATOM 614 O O . ALA A 1 83 ? -30.288 7.140 -16.320 1.00 22.06 83 ALA A O 1
ATOM 616 N N . VAL A 1 84 ? -28.359 6.214 -17.011 1.00 19.46 84 VAL A N 1
ATOM 617 C CA . VAL A 1 84 ? -28.951 4.903 -17.229 1.00 21.95 84 VAL A CA 1
ATOM 618 C C . VAL A 1 84 ? -27.983 3.815 -16.763 1.00 21.97 84 VAL A C 1
ATOM 619 O O . VAL A 1 84 ? -26.762 3.974 -16.848 1.00 20.35 84 VAL A O 1
ATOM 623 N N . ASP A 1 85 ? -28.530 2.723 -16.240 1.00 17.94 85 ASP A N 1
ATOM 624 C CA . ASP A 1 85 ? -27.704 1.611 -15.786 1.00 25.23 85 ASP A CA 1
ATOM 625 C C . ASP A 1 85 ? -27.738 0.470 -16.796 1.00 26.98 85 ASP A C 1
ATOM 626 O O . ASP A 1 85 ? -28.805 -0.042 -17.132 1.00 33.61 85 ASP A O 1
ATOM 631 N N . VAL A 1 86 ? -26.566 0.081 -17.285 1.00 25.24 86 VAL A N 1
ATOM 632 C CA . VAL A 1 86 ? -26.473 -0.981 -18.280 1.00 25.58 86 VAL A CA 1
ATOM 633 C C . VAL A 1 86 ? -2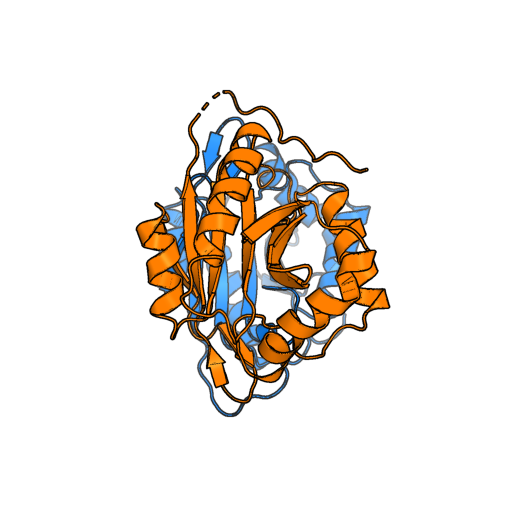5.999 -2.290 -17.664 1.00 31.03 86 VAL A C 1
ATOM 634 O O . VAL A 1 86 ? -25.089 -2.309 -16.834 1.00 28.02 86 VAL A O 1
ATOM 638 N N . THR A 1 87 ? -26.627 -3.383 -18.076 1.00 32.35 87 THR A N 1
ATOM 639 C CA . THR A 1 87 ? -26.304 -4.699 -17.546 1.00 35.09 87 THR A CA 1
ATOM 640 C C . THR A 1 87 ? -26.115 -5.672 -18.693 1.00 28.09 87 THR A C 1
ATOM 641 O O . THR A 1 87 ? -27.000 -5.820 -19.529 1.00 28.98 87 THR A O 1
ATOM 645 N N . VAL A 1 88 ? -24.963 -6.333 -18.739 1.00 25.21 88 VAL A N 1
ATOM 646 C CA . VAL A 1 88 ? -24.701 -7.302 -19.798 1.00 30.28 88 VAL A CA 1
ATOM 647 C C . VAL A 1 88 ? -24.255 -8.650 -19.242 1.00 29.99 88 VAL A C 1
ATOM 648 O O . VAL A 1 88 ? -23.227 -8.750 -18.575 1.00 36.25 88 VAL A O 1
ATOM 652 N N . TYR A 1 89 ? -25.042 -9.683 -19.523 1.00 38.47 89 TYR A N 1
ATOM 653 C CA . TYR A 1 89 ? -24.731 -11.038 -19.084 1.00 38.95 89 TYR A CA 1
ATOM 654 C C . TYR A 1 89 ? -24.529 -11.964 -20.280 1.00 33.55 89 TYR A C 1
ATOM 655 O O . TYR A 1 89 ? -25.168 -11.804 -21.319 1.00 28.58 89 TYR A O 1
ATOM 664 N N . VAL A 1 90 ? -23.638 -12.936 -20.131 1.00 41.33 90 VAL A N 1
ATOM 665 C CA . VAL A 1 90 ? -23.402 -13.912 -21.185 1.00 47.87 90 VAL A CA 1
ATOM 666 C C . VAL A 1 90 ? -23.416 -15.330 -20.621 1.00 57.73 90 VAL A C 1
ATOM 667 O O . VAL A 1 90 ? -23.379 -15.520 -19.404 1.00 52.20 90 VAL A O 1
ATOM 671 N N . ALA A 1 91 ? -23.461 -16.317 -21.512 1.00 50.79 91 ALA A N 1
ATOM 672 C CA . ALA A 1 91 ? -23.572 -17.720 -21.116 1.00 45.73 91 ALA A CA 1
ATOM 673 C C . ALA A 1 91 ? -22.375 -18.205 -20.300 1.00 72.42 91 ALA A C 1
ATOM 674 O O . ALA A 1 91 ? -21.275 -17.659 -20.397 1.00 64.44 91 ALA A O 1
ATOM 676 N N . GLU A 1 92 ? -22.602 -19.243 -19.500 1.00 80.97 92 GLU A N 1
ATOM 677 C CA . GLU A 1 92 ? -21.568 -19.790 -18.631 1.00 72.57 92 GLU A CA 1
ATOM 678 C C . GLU A 1 92 ? -20.718 -20.829 -19.355 1.00 71.05 92 GLU A C 1
ATOM 679 O O . GLU A 1 92 ? -20.516 -21.932 -18.847 1.00 80.65 92 GLU A O 1
ATOM 681 N N . GLY A 1 93 ? -20.213 -20.479 -20.536 1.00 64.71 93 GLY A N 1
ATOM 682 C CA . GLY A 1 93 ? -19.454 -21.438 -21.315 1.00 67.35 93 GLY A CA 1
ATOM 683 C C . GLY A 1 93 ? -18.490 -20.925 -22.370 1.00 78.13 93 GLY A C 1
ATOM 684 O O . GLY A 1 93 ? -17.334 -21.347 -22.402 1.00 69.79 93 GLY A O 1
ATOM 685 N N . GLN A 1 94 ? -18.947 -20.022 -23.233 1.00 76.25 94 GLN A N 1
ATOM 686 C CA . GLN A 1 94 ? -18.222 -19.761 -24.477 1.00 86.83 94 GLN A CA 1
ATOM 687 C C . GLN A 1 94 ? -18.013 -18.298 -24.883 1.00 81.16 94 GLN A C 1
ATOM 688 O O . GLN A 1 94 ? -17.177 -18.008 -25.739 1.00 83.61 94 GLN A O 1
ATOM 694 N N . ARG A 1 95 ? -18.762 -17.385 -24.277 1.00 80.99 95 ARG A N 1
ATOM 695 C CA . ARG A 1 95 ? -18.846 -16.013 -24.782 1.00 82.78 95 ARG A CA 1
ATOM 696 C C . ARG A 1 95 ? -17.550 -15.198 -24.771 1.00 71.89 95 ARG A C 1
ATOM 697 O O . ARG A 1 95 ? -17.214 -14.560 -25.771 1.00 54.42 95 ARG A O 1
ATOM 699 N N . ARG A 1 96 ? -16.838 -15.223 -23.645 1.00 70.54 96 ARG A N 1
ATOM 700 C CA . ARG A 1 96 ? -15.710 -14.320 -23.409 1.00 75.66 96 ARG A CA 1
ATOM 701 C C . ARG A 1 96 ? -16.185 -12.875 -23.536 1.00 80.14 96 ARG A C 1
ATOM 702 O O . ARG A 1 96 ? -17.183 -12.497 -22.920 1.00 74.24 96 ARG A O 1
ATOM 704 N N . SER A 1 97 ? -15.487 -12.071 -24.335 1.00 83.11 97 SER A N 1
ATOM 705 C CA . SER A 1 97 ? -15.900 -10.681 -24.548 1.00 73.74 97 SER A CA 1
ATOM 706 C C . SER A 1 97 ? -15.404 -10.031 -25.851 1.00 78.02 97 SER A C 1
ATOM 707 O O . SER A 1 97 ? -14.594 -9.102 -25.810 1.00 77.35 97 SER A O 1
ATOM 710 N N . GLY A 1 98 ? -15.895 -10.497 -27.000 1.00 69.57 98 GLY A N 1
ATOM 711 C CA . GLY A 1 98 ? -16.832 -11.605 -27.075 1.00 58.78 98 GLY A CA 1
ATOM 712 C C . GLY A 1 98 ? -18.258 -11.190 -27.373 1.00 51.08 98 GLY A C 1
ATOM 713 O O . GLY A 1 98 ? -18.502 -10.167 -28.013 1.00 34.70 98 GLY A O 1
ATOM 714 N N . ILE A 1 99 ? -19.204 -12.001 -26.908 1.00 50.88 99 ILE A N 1
ATOM 715 C CA . ILE A 1 99 ? -20.624 -11.721 -27.083 1.00 46.98 99 ILE A CA 1
ATOM 716 C C . ILE A 1 99 ? -21.002 -10.431 -26.356 1.00 52.04 99 ILE A C 1
ATOM 717 O O . ILE A 1 99 ? -21.851 -9.668 -26.819 1.00 46.36 99 ILE A O 1
ATOM 722 N N . ALA A 1 100 ? -20.347 -10.190 -25.224 1.00 52.68 100 ALA A N 1
ATOM 723 C CA . ALA A 1 100 ? -20.596 -9.003 -24.413 1.00 46.56 100 ALA A CA 1
ATOM 724 C C . ALA A 1 100 ? -20.375 -7.697 -25.178 1.00 37.72 100 ALA A C 1
ATOM 725 O O . ALA A 1 100 ? -21.157 -6.755 -25.038 1.00 36.47 100 ALA A O 1
ATOM 727 N N . ARG A 1 101 ? -19.314 -7.640 -25.981 1.00 40.98 101 ARG A N 1
ATOM 728 C CA . ARG A 1 101 ? -19.012 -6.428 -26.742 1.00 30.32 101 ARG A CA 1
ATOM 729 C C . ARG A 1 101 ? -19.976 -6.237 -27.905 1.00 41.32 101 ARG A C 1
ATOM 730 O O . ARG A 1 101 ? -20.277 -5.108 -28.293 1.00 42.28 101 ARG A O 1
ATOM 738 N N . GLN A 1 102 ? -20.455 -7.345 -28.460 1.00 42.36 102 GLN A N 1
ATOM 739 C CA . GLN A 1 102 ? -21.438 -7.297 -29.534 1.00 34.76 102 GLN A CA 1
ATOM 740 C C . GLN A 1 102 ? -22.756 -6.759 -28.994 1.00 29.88 102 GLN A C 1
ATOM 741 O O . GLN A 1 102 ? -23.487 -6.058 -29.692 1.00 46.49 102 GLN A O 1
ATOM 747 N N . LEU A 1 103 ? -23.045 -7.095 -27.741 1.00 42.20 103 LEU A N 1
ATOM 748 C CA . LEU A 1 103 ? -24.263 -6.656 -27.067 1.00 32.81 103 LEU A CA 1
ATOM 749 C C . LEU A 1 103 ? -24.250 -5.156 -26.803 1.00 33.89 103 LEU A C 1
ATOM 750 O O . LEU A 1 103 ? -25.233 -4.460 -27.062 1.00 26.39 103 LEU A O 1
ATOM 755 N N . TYR A 1 104 ? -23.133 -4.670 -26.271 1.00 30.08 104 TYR A N 1
ATOM 756 C CA . TYR A 1 104 ? -22.966 -3.254 -25.972 1.00 27.89 104 TYR A CA 1
ATOM 757 C C . TYR A 1 104 ? -22.968 -2.402 -27.232 1.00 32.17 104 TYR A C 1
ATOM 758 O O . TYR A 1 104 ? -23.481 -1.281 -27.230 1.00 35.39 104 TYR A O 1
ATOM 767 N N . ASP A 1 105 ? -22.389 -2.937 -28.304 1.00 45.06 105 ASP A N 1
ATOM 768 C CA . ASP A 1 105 ? -22.260 -2.205 -29.562 1.00 41.16 105 ASP A CA 1
ATOM 769 C C . ASP A 1 105 ? -23.612 -1.952 -30.225 1.00 28.04 105 ASP A C 1
ATOM 770 O O . ASP A 1 105 ? -23.722 -1.139 -31.140 1.00 34.33 105 ASP A O 1
ATOM 775 N N . VAL A 1 106 ? -24.636 -2.656 -29.757 1.00 25.89 106 VAL A N 1
ATOM 776 C CA . VAL A 1 106 ? -25.997 -2.418 -30.211 1.00 16.83 106 VAL A CA 1
ATOM 777 C C . VAL A 1 106 ? -26.737 -1.566 -29.186 1.00 19.23 106 VAL A C 1
ATOM 778 O O . VAL A 1 106 ? -27.396 -0.585 -29.537 1.00 24.25 106 VAL A O 1
ATOM 782 N N . LEU A 1 107 ? -26.597 -1.946 -27.917 1.00 14.23 107 LEU A N 1
ATOM 783 C CA . LEU A 1 107 ? -27.311 -1.324 -26.801 1.00 15.68 107 LEU A CA 1
ATOM 784 C C . LEU A 1 107 ? -26.921 0.136 -26.562 1.00 23.85 107 LEU A C 1
ATOM 785 O O . LEU A 1 107 ? -27.784 1.005 -26.403 1.00 12.52 107 LEU A O 1
ATOM 790 N N . LEU A 1 108 ? -25.620 0.398 -26.525 1.00 12.99 108 LEU A N 1
ATOM 791 C CA . LEU A 1 108 ? -25.126 1.756 -26.309 1.00 23.62 108 LEU A CA 1
ATOM 792 C C . LEU A 1 108 ? -25.614 2.800 -27.332 1.00 19.28 108 LEU A C 1
ATOM 793 O O . LEU A 1 108 ? -26.099 3.854 -26.920 1.00 16.61 108 LEU A O 1
ATOM 798 N N . PRO A 1 109 ? -25.504 2.514 -28.652 1.00 20.44 109 PRO A N 1
ATOM 799 C CA . PRO A 1 109 ? -25.973 3.489 -29.648 1.00 19.20 109 PRO A CA 1
ATOM 800 C C . PRO A 1 109 ? -27.452 3.835 -29.510 1.00 26.35 109 PRO A C 1
ATOM 801 O O . PRO A 1 109 ? -27.794 5.016 -29.558 1.00 13.83 109 PRO A O 1
ATOM 805 N N . VAL A 1 110 ? -28.300 2.818 -29.361 1.00 23.76 110 VAL A N 1
ATOM 806 C CA . VAL A 1 110 ? -29.723 3.022 -29.111 1.00 17.09 110 VAL A CA 1
ATOM 807 C C . VAL A 1 110 ? -29.931 4.000 -27.965 1.00 22.41 110 VAL A C 1
ATOM 808 O O . VAL A 1 110 ? -30.652 4.990 -28.107 1.00 19.88 110 VAL A O 1
ATOM 812 N N . LEU A 1 111 ? -29.283 3.712 -26.838 1.00 16.76 111 LEU A N 1
ATOM 813 C CA . LEU A 1 111 ? -29.297 4.587 -25.667 1.00 19.07 111 LEU A CA 1
ATOM 814 C C . LEU A 1 111 ? -28.910 6.025 -25.995 1.00 17.30 111 LEU A C 1
ATOM 815 O O . LEU A 1 111 ? -29.575 6.966 -25.556 1.00 18.54 111 LEU A O 1
ATOM 820 N N . LYS A 1 112 ? -27.829 6.188 -26.755 1.00 17.53 112 LYS A N 1
ATOM 821 C CA . LYS A 1 112 ? -27.355 7.516 -27.146 1.00 21.30 112 LYS A CA 1
ATOM 822 C C . LYS A 1 112 ? -28.414 8.224 -27.975 1.00 21.85 112 LYS A C 1
ATOM 823 O O . LYS A 1 112 ? -28.638 9.426 -27.830 1.00 25.35 112 LYS A O 1
ATOM 829 N N . ARG A 1 113 ? -29.077 7.457 -28.833 1.00 16.33 113 ARG A N 1
ATOM 830 C CA . ARG A 1 113 ? -30.079 8.002 -29.733 1.00 14.01 113 ARG A CA 1
ATOM 831 C C . ARG A 1 113 ? -31.446 8.191 -29.088 1.00 13.87 113 ARG A C 1
ATOM 832 O O . ARG A 1 113 ? -32.376 8.683 -29.727 1.00 25.06 113 ARG A O 1
ATOM 840 N N . LEU A 1 114 ? -31.562 7.808 -27.822 1.00 15.97 114 LEU A N 1
ATOM 841 C CA . LEU A 1 114 ? -32.817 7.956 -27.098 1.00 21.57 114 LEU A CA 1
ATOM 842 C C . LEU A 1 114 ? -32.834 9.232 -26.271 1.00 16.06 114 LEU A C 1
ATOM 843 O O . LEU A 1 114 ? -33.896 9.721 -25.897 1.00 24.60 114 LEU A O 1
ATOM 848 N N . GLY A 1 115 ? -31.651 9.770 -25.997 1.00 23.87 115 GLY A N 1
ATOM 849 C CA . GLY A 1 115 ? -31.542 11.059 -25.344 1.00 25.27 115 GLY A CA 1
ATOM 850 C C . GLY A 1 115 ? -30.797 11.021 -24.027 1.00 18.04 115 GLY A C 1
ATOM 851 O O . GLY A 1 115 ? -30.686 12.038 -23.346 1.00 22.50 115 GLY A O 1
ATOM 852 N N . TYR A 1 116 ? -30.287 9.848 -23.665 1.00 13.60 116 TYR A N 1
ATOM 853 C CA . TYR A 1 116 ? -29.538 9.702 -22.423 1.00 19.97 116 TYR A CA 1
ATOM 854 C C . TYR A 1 116 ? -28.159 10.337 -22.565 1.00 20.99 116 TYR A C 1
ATOM 855 O O . TYR A 1 116 ? -27.647 10.472 -23.675 1.00 25.29 116 TYR A O 1
ATOM 864 N N . ARG A 1 117 ? -27.571 10.739 -21.441 1.00 20.85 117 ARG A N 1
ATOM 865 C CA . ARG A 1 117 ? -26.315 11.488 -21.450 1.00 23.33 117 ARG A CA 1
ATOM 866 C C . ARG A 1 117 ? -25.148 10.655 -20.941 1.00 22.19 117 ARG A C 1
ATOM 867 O O . ARG A 1 117 ? -24.043 10.713 -21.481 1.00 35.39 117 ARG A O 1
ATOM 875 N N . SER A 1 118 ? -25.388 9.894 -19.882 1.00 28.30 118 SER A N 1
ATOM 876 C CA . SER A 1 118 ? -24.350 9.041 -19.325 1.00 29.71 118 SER A CA 1
ATOM 877 C C . SER A 1 118 ? -24.889 7.655 -19.010 1.00 23.57 118 SER A C 1
ATOM 878 O O . SER A 1 118 ? -26.001 7.510 -18.504 1.00 28.07 118 SER A O 1
ATOM 881 N N . ALA A 1 119 ? -24.096 6.639 -19.331 1.00 27.76 119 ALA A N 1
ATOM 882 C CA . ALA A 1 119 ? -24.448 5.261 -19.026 1.00 18.57 119 ALA A CA 1
ATOM 883 C C . ALA A 1 119 ? -23.507 4.723 -17.958 1.00 32.01 119 ALA A C 1
ATOM 884 O O . ALA A 1 119 ? -22.292 4.917 -18.036 1.00 33.03 119 ALA A O 1
ATOM 886 N N . TYR A 1 120 ? -24.073 4.048 -16.962 1.00 28.13 120 TYR A N 1
ATOM 887 C CA . TYR A 1 120 ? -23.294 3.550 -15.835 1.00 20.42 120 TYR A CA 1
ATOM 888 C C . TYR A 1 120 ? -23.319 2.027 -15.729 1.00 20.76 120 TYR A C 1
ATOM 889 O O . TYR A 1 120 ? -24.368 1.399 -15.869 1.00 21.99 120 TYR A O 1
ATOM 898 N N . ALA A 1 121 ? -22.152 1.442 -15.485 1.00 23.12 121 ALA A N 1
ATOM 899 C CA . ALA A 1 121 ? -22.047 0.005 -15.263 1.00 14.41 121 ALA A CA 1
ATOM 900 C C . ALA A 1 121 ? -21.319 -0.281 -13.955 1.00 21.46 121 ALA A C 1
ATOM 901 O O . ALA A 1 121 ? -20.223 0.232 -13.718 1.00 12.79 121 ALA A O 1
ATOM 903 N N . GLY A 1 122 ? -21.934 -1.099 -13.105 1.00 18.05 122 GLY A N 1
ATOM 904 C CA . GLY A 1 122 ? -21.331 -1.477 -11.841 1.00 18.43 122 GLY A CA 1
ATOM 905 C C . GLY A 1 122 ? -20.731 -2.870 -11.885 1.00 24.73 122 GLY A C 1
ATOM 906 O O . GLY A 1 122 ? -21.445 -3.853 -12.083 1.00 18.78 122 GLY A O 1
ATOM 907 N N . ILE A 1 123 ? -19.417 -2.959 -11.701 1.00 24.27 123 ILE A N 1
ATOM 908 C CA . ILE A 1 123 ? -18.739 -4.253 -11.710 1.00 19.73 123 ILE A CA 1
ATOM 909 C C . ILE A 1 123 ? -18.308 -4.678 -10.309 1.00 23.57 123 ILE A C 1
ATOM 910 O O . ILE A 1 123 ? -17.750 -3.886 -9.551 1.00 22.98 123 ILE A O 1
ATOM 915 N N . ALA A 1 124 ? -18.575 -5.934 -9.970 1.00 29.39 124 ALA A N 1
ATOM 916 C CA . ALA A 1 124 ? -18.093 -6.500 -8.720 1.00 29.61 124 ALA A CA 1
ATOM 917 C C . ALA A 1 124 ? -16.629 -6.897 -8.869 1.00 38.06 124 ALA A C 1
ATOM 918 O O . ALA A 1 124 ? -16.306 -7.861 -9.565 1.00 29.55 124 ALA A O 1
ATOM 920 N N . LEU A 1 125 ? -15.748 -6.143 -8.220 1.00 34.28 125 LEU A N 1
ATOM 921 C CA . LEU A 1 125 ? -14.317 -6.404 -8.286 1.00 32.50 125 LEU A CA 1
ATOM 922 C C . LEU A 1 125 ? -13.964 -7.575 -7.370 1.00 35.87 125 LEU A C 1
ATOM 923 O O . LEU A 1 125 ? -14.607 -7.769 -6.336 1.00 38.27 125 LEU A O 1
ATOM 928 N N . PRO A 1 126 ? -12.947 -8.369 -7.746 1.00 46.70 126 PRO A N 1
ATOM 929 C CA . PRO A 1 126 ? -12.123 -8.227 -8.951 1.00 49.36 126 PRO A CA 1
ATOM 930 C C . PRO A 1 126 ? -12.793 -8.828 -10.181 1.00 43.18 126 PRO A C 1
ATOM 931 O O . PRO A 1 126 ? -13.563 -9.784 -10.067 1.00 43.40 126 PRO A O 1
ATOM 935 N N . ASN A 1 127 ? -12.495 -8.260 -11.344 1.00 43.70 127 ASN A N 1
ATOM 936 C CA . ASN A 1 127 ? -13.066 -8.721 -12.601 1.00 33.88 127 ASN A CA 1
ATOM 937 C C . ASN A 1 127 ? -12.272 -8.156 -13.772 1.00 36.29 127 ASN A C 1
ATOM 938 O O . ASN A 1 127 ? -12.811 -7.419 -14.598 1.00 44.25 127 ASN A O 1
ATOM 943 N N . GLU A 1 128 ? -10.988 -8.508 -13.824 1.00 41.74 128 GLU A N 1
ATOM 944 C CA . GLU A 1 128 ? -10.052 -7.967 -14.809 1.00 40.20 128 GLU A CA 1
ATOM 945 C C . GLU A 1 128 ? -10.584 -8.017 -16.238 1.00 43.25 128 GLU A C 1
ATOM 946 O O . GLU A 1 128 ? -10.347 -7.100 -17.026 1.00 41.07 128 GLU A O 1
ATOM 948 N N . GLY A 1 129 ? -11.313 -9.083 -16.560 1.00 41.73 129 GLY A N 1
ATOM 949 C CA . GLY A 1 129 ? -11.899 -9.241 -17.879 1.00 42.56 129 GLY A CA 1
ATOM 950 C C . GLY A 1 129 ? -12.915 -8.165 -18.211 1.00 41.18 129 GLY A C 1
ATOM 951 O O . GLY A 1 129 ? -12.730 -7.397 -19.158 1.00 46.86 129 GLY A O 1
ATOM 952 N N . SER A 1 130 ? -13.988 -8.108 -17.428 1.00 36.91 130 SER A N 1
ATOM 953 C CA . SER A 1 130 ? -15.047 -7.125 -17.637 1.00 34.70 130 SER A CA 1
ATOM 954 C C . SER A 1 130 ? -14.530 -5.696 -17.464 1.00 31.10 130 SER A C 1
ATOM 955 O O . SER A 1 130 ? -14.978 -4.772 -18.147 1.00 22.63 130 SER A O 1
ATOM 958 N N . VAL A 1 131 ? -13.590 -5.524 -16.542 1.00 27.50 131 VAL A N 1
ATOM 959 C CA . VAL A 1 131 ? -12.945 -4.232 -16.337 1.00 37.25 131 VAL A CA 1
ATOM 960 C C . VAL A 1 131 ? -12.314 -3.716 -17.629 1.00 32.35 131 VAL A C 1
ATOM 961 O O . VAL A 1 131 ? -12.522 -2.565 -18.013 1.00 41.04 131 VAL A O 1
ATOM 965 N N . GLY A 1 132 ? -11.560 -4.581 -18.303 1.00 43.11 132 GLY A N 1
ATOM 966 C CA . GLY A 1 132 ? -10.858 -4.207 -19.519 1.00 41.88 132 GLY A CA 1
ATOM 967 C C . GLY A 1 132 ? -11.777 -3.970 -20.700 1.00 31.79 132 GLY A C 1
ATOM 968 O O . GLY A 1 132 ? -11.521 -3.100 -21.532 1.00 35.58 132 GLY A O 1
ATOM 969 N N . LEU A 1 133 ? -12.845 -4.756 -20.773 1.00 36.84 133 LEU A N 1
ATOM 970 C CA . LEU A 1 133 ? -13.839 -4.623 -21.831 1.00 27.97 133 LEU A CA 1
ATOM 971 C C . LEU A 1 133 ? -14.475 -3.238 -21.820 1.00 35.05 133 LEU A C 1
ATOM 972 O O . LEU A 1 133 ? -14.557 -2.570 -22.853 1.00 32.87 133 LEU A O 1
ATOM 977 N N . HIS A 1 134 ? -14.919 -2.810 -20.643 1.00 27.10 134 HIS A N 1
ATOM 978 C CA . HIS A 1 134 ? -15.532 -1.497 -20.484 1.00 38.90 134 HIS A CA 1
ATOM 979 C C . HIS A 1 134 ? -14.576 -0.360 -20.827 1.00 29.55 134 HIS A C 1
ATOM 980 O O . HIS A 1 134 ? -14.985 0.646 -21.405 1.00 31.96 134 HIS A O 1
ATOM 987 N N . GLU A 1 135 ? -13.303 -0.527 -20.483 1.00 28.04 135 GLU A N 1
ATOM 988 C CA . GLU A 1 135 ? -12.298 0.486 -20.790 1.00 28.90 135 GLU A CA 1
ATOM 989 C C . GLU A 1 135 ? -12.027 0.561 -22.288 1.00 27.80 135 GLU A C 1
ATOM 990 O O . GLU A 1 135 ? -11.844 1.648 -22.841 1.00 32.48 135 GLU A O 1
ATOM 996 N N . ARG A 1 136 ? -12.000 -0.601 -22.936 1.00 35.31 136 ARG A N 1
ATOM 997 C CA . ARG A 1 136 ? -11.851 -0.675 -24.385 1.00 41.05 136 ARG A CA 1
ATOM 998 C C . ARG A 1 136 ? -13.023 0.018 -25.071 1.00 28.38 136 ARG A C 1
ATOM 999 O O . ARG A 1 136 ? -12.838 0.771 -26.028 1.00 38.34 136 ARG A O 1
ATOM 1007 N N . LEU A 1 137 ? -14.225 -0.239 -24.566 1.00 21.18 137 LEU A N 1
ATOM 1008 C CA . LEU A 1 137 ? -15.440 0.387 -25.078 1.00 21.54 137 LEU A CA 1
ATOM 1009 C C . LEU A 1 137 ? -15.438 1.902 -24.901 1.00 24.42 137 LEU A C 1
ATOM 1010 O O . LEU A 1 137 ? -16.138 2.616 -25.618 1.00 27.36 137 LEU A O 1
ATOM 1015 N N . GLY A 1 138 ? -14.670 2.386 -23.932 1.00 23.68 138 GLY A N 1
ATOM 1016 C CA . GLY A 1 138 ? -14.617 3.806 -23.645 1.00 30.21 138 GLY A CA 1
ATOM 1017 C C . GLY A 1 138 ? -15.357 4.215 -22.382 1.00 28.94 138 GLY A C 1
ATOM 1018 O O . GLY A 1 138 ? -15.812 5.355 -22.274 1.00 34.72 138 GLY A O 1
ATOM 1019 N N . PHE A 1 139 ? -15.490 3.288 -21.435 1.00 29.76 139 PHE A N 1
ATOM 1020 C CA . PHE A 1 139 ? -16.020 3.612 -20.111 1.00 28.76 139 PHE A CA 1
ATOM 1021 C C . PHE A 1 139 ? -14.905 4.187 -19.246 1.00 29.09 139 PHE A C 1
ATOM 1022 O O . PHE A 1 139 ? -13.802 3.641 -19.199 1.00 35.96 139 PHE A O 1
ATOM 1030 N N . GLN A 1 140 ? -15.193 5.283 -18.555 1.00 32.72 140 GLN A N 1
ATOM 1031 C CA . GLN A 1 140 ? -14.248 5.840 -17.597 1.00 38.55 140 GLN A CA 1
ATOM 1032 C C . GLN A 1 140 ? -14.624 5.410 -16.179 1.00 36.49 140 GLN A C 1
ATOM 1033 O O . GLN A 1 140 ? -15.780 5.538 -15.767 1.00 32.73 140 GLN A O 1
ATOM 1039 N N . HIS A 1 141 ? -13.647 4.883 -15.446 1.00 28.99 141 HIS A N 1
ATOM 1040 C CA . HIS A 1 141 ? -13.833 4.543 -14.038 1.00 25.72 141 HIS A CA 1
ATOM 1041 C C . HIS A 1 141 ? -14.039 5.811 -13.217 1.00 32.99 141 HIS A C 1
ATOM 1042 O O . HIS A 1 141 ? -13.234 6.742 -13.296 1.00 39.47 141 HIS A O 1
ATOM 1049 N N . ILE A 1 142 ? -15.110 5.853 -12.429 1.00 25.01 142 ILE A N 1
ATOM 1050 C CA . ILE A 1 142 ? -15.414 7.049 -11.644 1.00 26.28 142 ILE A CA 1
ATOM 1051 C C . ILE A 1 142 ? -15.362 6.857 -10.126 1.00 32.88 142 ILE A C 1
ATOM 1052 O O . ILE A 1 142 ? -15.426 7.831 -9.375 1.00 29.97 142 ILE A O 1
ATOM 1057 N N . GLY A 1 143 ? -15.236 5.613 -9.676 1.00 20.54 143 GLY A N 1
ATOM 1058 C CA . GLY A 1 143 ? -15.119 5.348 -8.253 1.00 19.43 143 GLY A CA 1
ATOM 1059 C C . GLY A 1 143 ? -15.394 3.911 -7.849 1.00 29.02 143 GLY A C 1
ATOM 1060 O O . GLY A 1 143 ? -15.699 3.062 -8.687 1.00 20.84 143 GLY A O 1
ATOM 1061 N N . THR A 1 144 ? -15.279 3.638 -6.553 1.00 31.65 144 THR A N 1
ATOM 1062 C CA . THR A 1 144 ? -15.541 2.302 -6.030 1.00 37.38 144 THR A CA 1
ATOM 1063 C C . THR A 1 144 ? -16.176 2.348 -4.644 1.00 40.61 144 THR A C 1
ATOM 1064 O O . THR A 1 144 ? -15.755 3.118 -3.781 1.00 44.41 144 THR A O 1
ATOM 1068 N N . PHE A 1 145 ? -17.205 1.527 -4.451 1.00 47.20 145 PHE A N 1
ATOM 1069 C CA . PHE A 1 145 ? -17.822 1.343 -3.145 1.00 41.51 145 PHE A CA 1
ATOM 1070 C C . PHE A 1 145 ? -17.254 0.082 -2.515 1.00 41.56 145 PHE A C 1
ATOM 1071 O O . PHE A 1 145 ? -17.673 -1.024 -2.852 1.00 37.10 145 PHE A O 1
ATOM 1079 N N . PRO A 1 146 ? -16.289 0.246 -1.599 1.00 47.82 146 PRO A N 1
ATOM 1080 C CA . PRO A 1 146 ? -15.572 -0.895 -1.022 1.00 36.62 146 PRO A CA 1
ATOM 1081 C C . PRO A 1 146 ? -16.362 -1.634 0.057 1.00 39.41 146 PRO A C 1
ATOM 1082 O O . PRO A 1 146 ? -17.033 -1.004 0.879 1.00 34.20 146 PRO A O 1
ATOM 1086 N N . GLN A 1 147 ? -16.279 -2.964 0.032 1.00 31.46 147 GLN A N 1
ATOM 1087 C CA . GLN A 1 147 ? -16.893 -3.816 1.045 1.00 37.82 147 GLN A CA 1
ATOM 1088 C C . GLN A 1 147 ? -18.387 -3.544 1.179 1.00 39.25 147 GLN A C 1
ATOM 1089 O O . GLN A 1 147 ? -18.978 -3.772 2.234 1.00 42.95 147 GLN A O 1
ATOM 1095 N N . VAL A 1 148 ? -18.994 -3.055 0.106 1.00 34.95 148 VAL A N 1
ATOM 1096 C CA . VAL A 1 148 ? -20.367 -2.579 0.169 1.00 36.98 148 VAL A CA 1
ATOM 1097 C C . VAL A 1 148 ? -21.375 -3.731 0.097 1.00 35.78 148 VAL A C 1
ATOM 1098 O O . VAL A 1 148 ? -22.529 -3.583 0.500 1.00 44.45 148 VAL A O 1
ATOM 1102 N N . GLY A 1 149 ? -20.931 -4.887 -0.386 1.00 34.27 149 GLY A N 1
ATOM 1103 C CA . GLY A 1 149 ? -21.821 -6.028 -0.520 1.00 38.39 149 GLY A CA 1
ATOM 1104 C C . GLY A 1 149 ? -21.290 -7.324 0.063 1.00 33.58 149 GLY A C 1
ATOM 1105 O O . GLY A 1 149 ? -20.111 -7.644 -0.085 1.00 31.56 149 GLY A O 1
ATOM 1106 N N . PHE A 1 150 ? -22.167 -8.074 0.727 1.00 36.35 150 PHE A N 1
ATOM 1107 C CA . PHE A 1 150 ? -21.804 -9.379 1.272 1.00 21.79 150 PHE A CA 1
ATOM 1108 C C . PHE A 1 150 ? -22.636 -10.494 0.651 1.00 34.55 150 PHE A C 1
ATOM 1109 O O . PHE A 1 150 ? -23.804 -10.685 0.999 1.00 31.59 150 PHE A O 1
ATOM 1117 N N . LYS A 1 151 ? -22.029 -11.226 -0.274 1.00 40.91 151 LYS A N 1
ATOM 1118 C CA . LYS A 1 151 ? -22.674 -12.388 -0.864 1.00 39.21 151 LYS A CA 1
ATOM 1119 C C . LYS A 1 151 ? -21.682 -13.540 -0.906 1.00 48.93 151 LYS A C 1
ATOM 1120 O O . LYS A 1 151 ? -20.477 -13.321 -1.056 1.00 43.31 151 LYS A O 1
ATOM 1126 N N . LEU A 1 152 ? -22.196 -14.760 -0.766 1.00 51.44 152 LEU A N 1
ATOM 1127 C CA . LEU A 1 152 ? -21.376 -15.971 -0.760 1.00 46.28 152 LEU A CA 1
ATOM 1128 C C . LEU A 1 152 ? -20.199 -15.897 0.211 1.00 48.95 152 LEU A C 1
ATOM 1129 O O . LEU A 1 152 ? -19.054 -16.135 -0.177 1.00 57.71 152 LEU A O 1
ATOM 1134 N N . ASP A 1 153 ? -20.493 -15.558 1.464 1.00 39.83 153 ASP A N 1
ATOM 1135 C CA . ASP A 1 153 ? -19.491 -15.518 2.531 1.00 28.97 153 ASP A CA 1
ATOM 1136 C C . ASP A 1 153 ? -18.268 -14.645 2.233 1.00 42.31 153 ASP A C 1
ATOM 1137 O O . ASP A 1 153 ? -17.139 -15.033 2.538 1.00 37.23 153 ASP A O 1
ATOM 1142 N N . ALA A 1 154 ? -18.493 -13.469 1.651 1.00 32.18 154 ALA A N 1
ATOM 1143 C CA . ALA A 1 154 ? -17.399 -12.544 1.360 1.00 31.45 154 ALA A CA 1
ATOM 1144 C C . ALA A 1 154 ? -17.885 -11.122 1.094 1.00 35.23 154 ALA A C 1
ATOM 1145 O O . ALA A 1 154 ? -18.996 -10.916 0.607 1.00 29.79 154 ALA A O 1
ATOM 1147 N N . TRP A 1 155 ? -17.044 -10.144 1.418 1.00 29.42 155 TRP A N 1
ATOM 1148 C CA . TRP A 1 155 ? -17.333 -8.750 1.103 1.00 37.34 155 TRP A CA 1
ATOM 1149 C C . TRP A 1 155 ? -16.765 -8.400 -0.268 1.00 39.57 155 TRP A C 1
ATOM 1150 O O . TRP A 1 155 ? -15.620 -8.729 -0.577 1.00 35.34 155 TRP A O 1
ATOM 1161 N N . HIS A 1 156 ? -17.567 -7.731 -1.088 1.00 28.13 156 HIS A N 1
ATOM 1162 C CA . HIS A 1 156 ? -17.167 -7.440 -2.458 1.00 36.32 156 HIS A CA 1
ATOM 1163 C C . HIS A 1 156 ? -17.141 -5.948 -2.759 1.00 31.31 156 HIS A C 1
ATOM 1164 O O . HIS A 1 156 ? -18.114 -5.238 -2.510 1.00 33.71 156 HIS A O 1
ATOM 1171 N N . ASP A 1 157 ? -16.018 -5.481 -3.296 1.00 34.16 157 ASP A N 1
ATOM 1172 C CA . ASP A 1 157 ? -15.908 -4.101 -3.751 1.00 43.34 157 ASP A CA 1
ATOM 1173 C C . ASP A 1 157 ? -16.626 -3.947 -5.085 1.00 25.22 157 ASP A C 1
ATOM 1174 O O . ASP A 1 157 ? -16.482 -4.783 -5.976 1.00 31.30 157 ASP A O 1
ATOM 1179 N N . VAL A 1 158 ? -17.403 -2.879 -5.218 1.00 31.55 158 VAL A N 1
ATOM 1180 C CA . VAL A 1 158 ? -18.162 -2.645 -6.439 1.00 29.18 158 VAL A CA 1
ATOM 1181 C C . VAL A 1 158 ? -17.752 -1.334 -7.093 1.00 23.36 158 VAL A C 1
ATOM 1182 O O . VAL A 1 158 ? -17.987 -0.257 -6.552 1.00 27.43 158 VAL A O 1
ATOM 1186 N N . GLY A 1 159 ? -17.124 -1.436 -8.258 1.00 30.57 159 GLY A N 1
ATOM 1187 C CA . GLY A 1 159 ? -16.659 -0.265 -8.975 1.00 27.37 159 GLY A CA 1
ATOM 1188 C C . GLY A 1 159 ? -17.642 0.176 -10.041 1.00 34.05 159 GLY A C 1
ATOM 1189 O O . GLY A 1 159 ? -18.339 -0.645 -10.639 1.00 25.66 159 GLY A O 1
ATOM 1190 N N . TYR A 1 160 ? -17.694 1.480 -10.284 1.00 32.70 160 TYR A N 1
ATOM 1191 C CA . TYR A 1 160 ? -18.635 2.032 -11.249 1.00 23.72 160 TYR A CA 1
ATOM 1192 C C . TYR A 1 160 ? -17.934 2.715 -12.419 1.00 33.75 160 TYR A C 1
ATOM 1193 O O . TYR A 1 160 ? -17.093 3.597 -12.232 1.00 24.75 160 TYR A O 1
ATOM 1202 N N . TRP A 1 161 ? -18.287 2.284 -13.626 1.00 25.70 161 TRP A N 1
ATOM 1203 C CA . TRP A 1 161 ? -17.743 2.858 -14.848 1.00 34.16 161 TRP A CA 1
ATOM 1204 C C . TRP A 1 161 ? -18.788 3.691 -15.580 1.00 32.97 161 TRP A C 1
ATOM 1205 O O . TRP A 1 161 ? -19.956 3.305 -15.675 1.00 25.87 161 TRP A O 1
ATOM 1216 N N . ARG A 1 162 ? -18.361 4.839 -16.092 1.00 22.28 162 ARG A N 1
ATOM 1217 C CA . ARG A 1 162 ? -19.272 5.757 -16.757 1.00 14.78 162 ARG A CA 1
ATOM 1218 C C . ARG A 1 162 ? -18.995 5.864 -18.252 1.00 29.92 162 ARG A C 1
ATOM 1219 O O . ARG A 1 162 ? -17.844 5.950 -18.677 1.00 34.98 162 ARG A O 1
ATOM 1227 N N . PHE A 1 163 ? -20.059 5.852 -19.046 1.00 28.08 163 PHE A N 1
ATOM 1228 C CA . PHE A 1 163 ? -19.936 6.099 -20.472 1.00 29.37 163 PHE A CA 1
ATOM 1229 C C . PHE A 1 163 ? -20.568 7.440 -20.815 1.00 32.35 163 PHE A C 1
ATOM 1230 O O . PHE A 1 163 ? -21.734 7.683 -20.507 1.00 30.90 163 P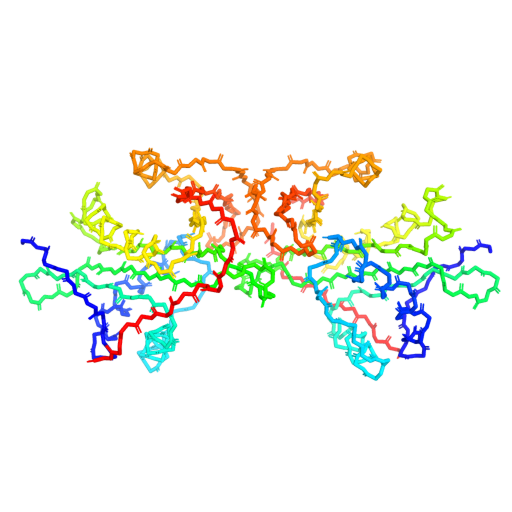HE A O 1
ATOM 1238 N N . ASP A 1 164 ? -19.789 8.304 -21.457 1.00 41.58 164 ASP A N 1
ATOM 1239 C CA . ASP A 1 164 ? -20.242 9.639 -21.827 1.00 35.64 164 ASP A CA 1
ATOM 1240 C C . ASP A 1 164 ? -20.817 9.635 -23.247 1.00 37.23 164 ASP A C 1
ATOM 1241 O O . ASP A 1 164 ? -20.220 9.065 -24.161 1.00 49.36 164 ASP A O 1
ATOM 1246 N N . PHE A 1 165 ? -21.975 10.266 -23.427 1.00 34.69 165 PHE A N 1
ATOM 1247 C CA . PHE A 1 165 ? -22.611 10.350 -24.742 1.00 19.40 165 PHE A CA 1
ATOM 1248 C C . PHE A 1 165 ? -22.382 11.723 -25.399 1.00 24.86 165 PHE A C 1
ATOM 1249 O O . PHE A 1 165 ? -22.120 11.805 -26.598 1.00 42.49 165 PHE A O 1
ATOM 1257 N N . GLY A 1 166 ? -22.495 12.794 -24.611 1.00 44.29 166 GLY A N 1
ATOM 1258 C CA . GLY A 1 166 ? -22.185 14.145 -25.067 1.00 41.22 166 GLY A CA 1
ATOM 1259 C C . GLY A 1 166 ? -23.360 14.945 -25.610 1.00 52.04 166 GLY A C 1
ATOM 1260 O O . GLY A 1 166 ? -23.993 14.524 -26.580 1.00 62.17 166 GLY A O 1
ATOM 1261 N N . ASP A 1 167 ? -23.640 16.105 -25.009 1.00 44.09 167 ASP A N 1
ATOM 1262 C CA . ASP A 1 167 ? -24.786 16.921 -25.431 1.00 72.10 167 ASP A CA 1
ATOM 1263 C C . ASP A 1 167 ? -24.841 18.347 -24.850 1.00 73.91 167 ASP A C 1
ATOM 1264 O O . ASP A 1 167 ? -23.846 18.866 -24.340 1.00 65.70 167 ASP A O 1
ATOM 1269 N N . GLU A 1 168 ? -26.022 18.964 -24.947 1.00 86.71 168 GLU A N 1
ATOM 1270 C CA . GLU A 1 168 ? -26.271 20.330 -24.477 1.00 67.22 168 GLU A CA 1
ATOM 1271 C C . GLU A 1 168 ? -27.759 20.684 -24.589 1.00 71.99 168 GLU A C 1
ATOM 1272 O O . GLU A 1 168 ? -28.472 20.131 -25.426 1.00 69.93 168 GLU A O 1
ATOM 1274 N N . GLY A 1 169 ? -28.225 21.605 -23.747 1.00 67.71 169 GLY A N 1
ATOM 1275 C CA . GLY A 1 169 ? -29.578 22.133 -23.861 1.00 53.88 169 GLY A CA 1
ATOM 1276 C C . GLY A 1 169 ? -30.645 21.451 -23.019 1.00 76.22 169 GLY A C 1
ATOM 1277 O O . GLY A 1 169 ? -31.464 22.127 -22.390 1.00 66.13 169 GLY A O 1
ATOM 1278 N N . LEU A 1 170 ? -30.647 20.118 -23.046 1.00 75.76 170 LEU A N 1
ATOM 1279 C CA . LEU A 1 170 ? -31.533 19.273 -22.231 1.00 60.05 170 LEU A CA 1
ATOM 1280 C C . LEU A 1 170 ? -32.983 19.153 -22.721 1.00 58.30 170 LEU A C 1
ATOM 1281 O O . LEU A 1 170 ? -33.593 20.131 -23.155 1.00 73.14 170 LEU A O 1
ATOM 1283 N N . HIS A 1 171 ? -33.505 17.930 -22.631 1.00 51.35 171 HIS A N 1
ATOM 1284 C CA . HIS A 1 171 ? -34.877 17.573 -23.001 1.00 34.91 171 HIS A CA 1
ATOM 1285 C C . HIS A 1 171 ? -35.054 16.082 -22.728 1.00 35.16 171 HIS A C 1
ATOM 1286 O O . HIS A 1 171 ? -34.149 15.294 -23.000 1.00 25.40 171 HIS A O 1
ATOM 1288 N N . PRO A 1 172 ? -36.221 15.693 -22.191 1.00 39.71 172 PRO A N 1
ATOM 1289 C CA . PRO A 1 172 ? -36.598 14.361 -21.696 1.00 28.20 172 PRO A CA 1
ATOM 1290 C C . PRO A 1 172 ? -36.134 13.201 -22.574 1.00 18.74 172 PRO A C 1
ATOM 1291 O O . PRO A 1 172 ? -36.376 13.207 -23.779 1.00 32.03 172 PRO A O 1
ATOM 1293 N N . GLU A 1 173 ? -35.475 12.217 -21.968 1.00 28.92 173 GLU A N 1
ATOM 1294 C CA . GLU A 1 173 ? -35.085 11.004 -22.679 1.00 19.73 173 GLU A CA 1
ATOM 1295 C C . GLU A 1 173 ? -36.325 10.283 -23.217 1.00 26.71 173 GLU A C 1
ATOM 1296 O O . GLU A 1 173 ? -37.395 10.338 -22.606 1.00 16.29 173 GLU A O 1
ATOM 1298 N N . ALA A 1 174 ? -36.176 9.618 -24.361 1.00 30.41 174 ALA A N 1
ATOM 1299 C CA . ALA A 1 174 ? -37.299 8.982 -25.056 1.00 29.79 174 ALA A CA 1
ATOM 1300 C C . ALA A 1 174 ? -37.249 7.447 -24.976 1.00 28.19 174 ALA A C 1
ATOM 1301 O O . ALA A 1 174 ? -36.166 6.864 -24.945 1.00 37.48 174 ALA A O 1
ATOM 1303 N N . PRO A 1 175 ? -38.428 6.791 -24.951 1.00 46.78 175 PRO A N 1
ATOM 1304 C CA . PRO A 1 175 ? -38.583 5.335 -24.759 1.00 36.33 175 PRO A CA 1
ATOM 1305 C C . PRO A 1 175 ? -38.115 4.458 -25.928 1.00 38.08 175 PRO A C 1
ATOM 1306 O O . PRO A 1 175 ? -37.385 4.922 -26.800 1.00 39.70 175 PRO A O 1
ATOM 1310 N N . LEU A 1 176 ? -38.539 3.195 -25.933 1.00 40.31 176 LEU A N 1
ATOM 1311 C CA . LEU A 1 176 ? -38.164 2.256 -26.989 1.00 26.66 176 LEU A CA 1
ATOM 1312 C C . LEU A 1 176 ? -39.396 1.731 -27.725 1.00 44.51 176 LEU A C 1
ATOM 1313 O O . LEU A 1 176 ? -40.477 1.643 -27.143 1.00 72.47 176 LEU A O 1
ATOM 1318 N N . GLY A 1 177 ? -39.224 1.387 -29.001 1.00 48.76 177 GLY A N 1
ATOM 1319 C CA . GLY A 1 177 ? -40.284 0.803 -29.807 1.00 31.84 177 GLY A CA 1
ATOM 1320 C C . GLY A 1 177 ? -40.909 -0.438 -29.191 1.00 50.16 177 GLY A C 1
ATOM 1321 O O . GLY A 1 177 ? -40.226 -1.256 -28.574 1.00 64.69 177 GLY A O 1
ATOM 1322 N N . PHE A 1 178 ? -42.219 -0.579 -29.373 1.00 63.38 178 PHE A N 1
ATOM 1323 C CA . PHE A 1 178 ? -43.000 -1.641 -28.739 1.00 61.54 178 PHE A CA 1
ATOM 1324 C C . PHE A 1 178 ? -42.597 -3.042 -29.210 1.00 60.61 178 PHE A C 1
ATOM 1325 O O . PHE A 1 178 ? -41.643 -3.197 -29.975 1.00 72.44 178 PHE A O 1
ATOM 1333 N N . LEU A 1 179 ? -43.334 -4.055 -28.755 1.00 77.53 179 LEU A N 1
ATOM 1334 C CA . LEU A 1 179 ? -43.054 -5.443 -29.110 1.00 76.49 179 LEU A CA 1
ATOM 1335 C C . LEU A 1 179 ? -43.406 -5.758 -30.569 1.00 58.94 179 LEU A C 1
ATOM 1336 O O . LEU A 1 179 ? -43.343 -6.936 -30.978 1.00 62.97 179 LEU A O 1
ATOM 1338 N N . GLY B 1 4 ? -30.367 25.503 23.368 1.00 44.28 4 GLY B N 1
ATOM 1339 C CA . GLY B 1 4 ? -29.375 24.746 24.110 1.00 50.45 4 GLY B CA 1
ATOM 1340 C C . GLY B 1 4 ? -28.879 23.541 23.337 1.00 47.10 4 GLY B C 1
ATOM 1341 O O . GLY B 1 4 ? -27.902 22.899 23.729 1.00 65.33 4 GLY B O 1
ATOM 1342 N N . ILE B 1 5 ? -29.563 23.243 22.235 1.00 51.03 5 ILE B N 1
ATOM 1343 C CA . ILE B 1 5 ? -29.236 22.120 21.353 1.00 45.36 5 ILE B CA 1
ATOM 1344 C C . ILE B 1 5 ? -29.459 20.753 21.999 1.00 43.65 5 ILE B C 1
ATOM 1345 O O . ILE B 1 5 ? -28.508 20.033 22.307 1.00 36.59 5 ILE B O 1
ATOM 1347 N N . ASP B 1 6 ? -30.726 20.405 22.197 1.00 52.31 6 ASP B N 1
ATOM 1348 C CA . ASP B 1 6 ? -31.094 19.068 22.641 1.00 41.32 6 ASP B CA 1
ATOM 1349 C C . ASP B 1 6 ? -31.397 18.193 21.426 1.00 38.76 6 ASP B C 1
ATOM 1350 O O . ASP B 1 6 ? -32.079 18.622 20.495 1.00 37.79 6 ASP B O 1
ATOM 1352 N N . ILE B 1 7 ? -30.874 16.971 21.432 1.00 35.86 7 ILE B N 1
ATOM 1353 C CA . ILE B 1 7 ? -31.094 16.039 20.329 1.00 29.03 7 ILE B CA 1
ATOM 1354 C C . ILE B 1 7 ? -31.994 14.887 20.757 1.00 30.02 7 ILE B C 1
ATOM 1355 O O . ILE B 1 7 ? -31.773 14.271 21.798 1.00 43.13 7 ILE B O 1
ATOM 1360 N N . ARG B 1 8 ? -33.014 14.605 19.951 1.00 30.21 8 ARG B N 1
ATOM 1361 C CA . ARG B 1 8 ? -33.957 13.539 20.263 1.00 31.78 8 ARG B CA 1
ATOM 1362 C C . ARG B 1 8 ? -34.486 12.842 19.012 1.00 32.21 8 ARG B C 1
ATOM 1363 O O . ARG B 1 8 ? -34.241 13.286 17.891 1.00 40.23 8 ARG B O 1
ATOM 1371 N N . VAL B 1 9 ? -35.210 11.747 19.218 1.00 32.43 9 VAL B N 1
ATOM 1372 C CA . VAL B 1 9 ? -35.880 11.047 18.132 1.00 24.08 9 VAL B CA 1
ATOM 1373 C C . VAL B 1 9 ? -37.066 11.884 17.668 1.00 35.48 9 VAL B C 1
ATOM 1374 O O . VAL B 1 9 ? -37.749 12.510 18.477 1.00 41.33 9 VAL B O 1
ATOM 1378 N N . ALA B 1 10 ? -37.295 11.904 16.360 1.00 39.87 10 ALA B N 1
ATOM 1379 C CA . ALA B 1 10 ? -38.359 12.709 15.778 1.00 31.06 10 ALA B CA 1
ATOM 1380 C C . ALA B 1 10 ? -39.747 12.084 15.951 1.00 40.48 10 ALA B C 1
ATOM 1381 O O . ALA B 1 10 ? -39.887 10.869 16.095 1.00 26.99 10 ALA B O 1
ATOM 1383 N N . ARG B 1 11 ? -40.767 12.936 15.936 1.00 30.86 11 ARG B N 1
ATOM 1384 C CA . ARG B 1 11 ? -42.159 12.501 15.986 1.00 39.88 11 ARG B CA 1
ATOM 1385 C C . ARG B 1 11 ? -42.962 13.231 14.909 1.00 36.74 11 ARG B C 1
ATOM 1386 O O . ARG B 1 11 ? -42.612 14.347 14.531 1.00 29.81 11 ARG B O 1
ATOM 1394 N N . PRO B 1 12 ? -44.037 12.602 14.401 1.00 44.49 12 PRO B N 1
ATOM 1395 C CA . PRO B 1 12 ? -44.889 13.195 13.358 1.00 34.76 12 PRO B CA 1
ATOM 1396 C C . PRO B 1 12 ? -45.357 14.628 13.642 1.00 31.89 12 PRO B C 1
ATOM 1397 O O . PRO B 1 12 ? -45.806 15.309 12.720 1.00 37.51 12 PRO B O 1
ATOM 1401 N N . GLU B 1 13 ? -45.253 15.074 14.890 1.00 26.63 13 GLU B N 1
ATOM 1402 C CA . GLU B 1 13 ? -45.510 16.469 15.232 1.00 36.72 13 GLU B CA 1
ATOM 1403 C C . GLU B 1 13 ? -44.422 17.391 14.675 1.00 35.43 13 GLU B C 1
ATOM 1404 O O . GLU B 1 13 ? -44.648 18.588 14.483 1.00 26.78 13 GLU B O 1
ATOM 1410 N N . ASP B 1 14 ? -43.242 16.832 14.416 1.00 25.08 14 ASP B N 1
ATOM 1411 C CA . ASP B 1 14 ? -42.109 17.619 13.929 1.00 28.98 14 ASP B CA 1
ATOM 1412 C C . ASP B 1 14 ? -42.208 17.951 12.443 1.00 35.37 14 ASP B C 1
ATOM 1413 O O . ASP B 1 14 ? -41.420 18.747 11.929 1.00 39.05 14 ASP B O 1
ATOM 1418 N N . ALA B 1 15 ? -43.171 17.335 11.762 1.00 27.25 15 ALA B N 1
ATOM 1419 C CA . ALA B 1 15 ? -43.324 17.480 10.318 1.00 28.51 15 ALA B CA 1
ATOM 1420 C C . ALA B 1 15 ? -43.399 18.939 9.870 1.00 30.23 15 ALA B C 1
ATOM 1421 O O . ALA B 1 15 ? -42.866 19.304 8.823 1.00 30.33 15 ALA B O 1
ATOM 1423 N N . GLU B 1 16 ? -44.053 19.767 10.676 1.00 26.71 16 GLU B N 1
ATOM 1424 C CA . GLU B 1 16 ? -44.227 21.180 10.361 1.00 25.25 16 GLU B CA 1
ATOM 1425 C C . GLU B 1 16 ? -42.894 21.926 10.263 1.00 27.04 16 GLU B C 1
ATOM 1426 O O . GLU B 1 16 ? -42.601 22.563 9.249 1.00 21.47 16 GLU B O 1
ATOM 1432 N N . GLU B 1 17 ? -42.088 21.843 11.317 1.00 27.13 17 GLU B N 1
ATOM 1433 C CA . GLU B 1 17 ? -40.831 22.581 11.371 1.00 29.40 17 GLU B CA 1
ATOM 1434 C C . GLU B 1 17 ? -39.750 21.939 10.506 1.00 31.49 17 GLU B C 1
ATOM 1435 O O . GLU B 1 17 ? -38.747 22.577 10.174 1.00 20.19 17 GLU B O 1
ATOM 1441 N N . ILE B 1 18 ? -39.958 20.676 10.145 1.00 23.87 18 ILE B N 1
ATOM 1442 C CA . ILE B 1 18 ? -39.028 19.976 9.267 1.00 21.23 18 ILE B CA 1
ATOM 1443 C C . ILE B 1 18 ? -39.233 20.414 7.819 1.00 26.37 18 ILE B C 1
ATOM 1444 O O . ILE B 1 18 ? -38.264 20.628 7.086 1.00 19.55 18 ILE B O 1
ATOM 1449 N N . GLN B 1 19 ? -40.494 20.569 7.421 1.00 25.06 19 GLN B N 1
ATOM 1450 C CA . GLN B 1 19 ? -40.818 21.078 6.092 1.00 26.71 19 GLN B CA 1
ATOM 1451 C C . GLN B 1 19 ? -40.173 22.437 5.836 1.00 18.39 19 GLN B C 1
ATOM 1452 O O . GLN B 1 19 ? -39.645 22.686 4.753 1.00 29.36 19 GLN B O 1
ATOM 1458 N N . ILE B 1 20 ? -40.218 23.307 6.841 1.00 12.92 20 ILE B N 1
ATOM 1459 C CA . ILE B 1 20 ? -39.706 24.670 6.711 1.00 28.85 20 ILE B CA 1
ATOM 1460 C C . ILE B 1 20 ? -38.186 24.688 6.519 1.00 21.44 20 ILE B C 1
ATOM 1461 O O . ILE B 1 20 ? -37.633 25.606 5.913 1.00 21.57 20 ILE B O 1
ATOM 1466 N N . ILE B 1 21 ? -37.518 23.652 7.010 1.00 20.44 21 ILE B N 1
ATOM 1467 C CA . ILE B 1 21 ? -36.084 23.516 6.796 1.00 15.21 21 ILE B CA 1
ATOM 1468 C C . ILE B 1 21 ? -35.788 22.915 5.426 1.00 18.46 21 ILE B C 1
ATOM 1469 O O . ILE B 1 21 ? -34.917 23.392 4.697 1.00 21.39 21 ILE B O 1
ATOM 1474 N N . TYR B 1 22 ? -36.522 21.865 5.078 1.00 25.53 22 TYR B N 1
ATOM 1475 C CA . TYR B 1 22 ? -36.262 21.128 3.848 1.00 16.28 22 TYR B CA 1
ATOM 1476 C C . TYR B 1 22 ? -36.623 21.934 2.609 1.00 16.01 22 TYR B C 1
ATOM 1477 O O . TYR B 1 22 ? -35.878 21.946 1.627 1.00 16.19 22 TYR B O 1
ATOM 1486 N N . ALA B 1 23 ? -37.766 22.609 2.661 1.00 17.28 23 ALA B N 1
ATOM 1487 C CA . ALA B 1 23 ? -38.284 23.347 1.505 1.00 15.94 23 ALA B CA 1
ATOM 1488 C C . ALA B 1 23 ? -37.285 24.255 0.762 1.00 11.16 23 ALA B C 1
ATOM 1489 O O . ALA B 1 23 ? -37.202 24.184 -0.465 1.00 12.93 23 ALA B O 1
ATOM 1491 N N . PRO B 1 24 ? -36.535 25.113 1.488 1.00 8.04 24 PRO B N 1
ATOM 1492 C CA . PRO B 1 24 ? -35.577 25.966 0.769 1.00 9.37 24 PRO B CA 1
ATOM 1493 C C . PRO B 1 24 ? -34.572 25.127 0.001 1.00 9.40 24 PRO B C 1
ATOM 1494 O O . PRO B 1 24 ? -34.299 25.397 -1.171 1.00 7.38 24 PRO B O 1
ATOM 1498 N N . ILE B 1 25 ? -34.034 24.115 0.677 1.00 9.60 25 ILE B N 1
ATOM 1499 C CA . ILE B 1 25 ? -33.141 23.155 0.050 1.00 12.11 25 ILE B CA 1
ATOM 150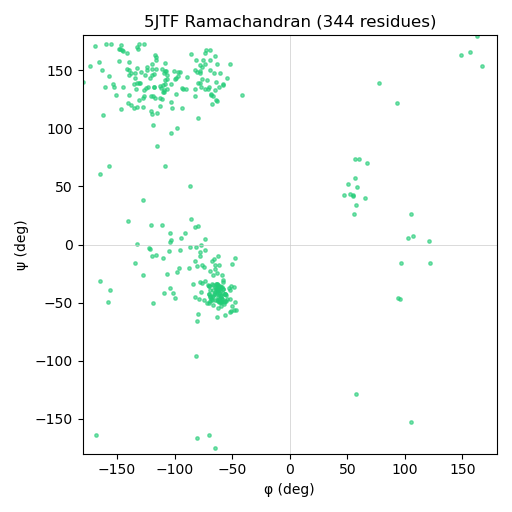0 C C . ILE B 1 25 ? -33.732 22.681 -1.274 1.00 8.89 25 ILE B C 1
ATOM 1501 O O . ILE B 1 25 ? -33.105 22.832 -2.321 1.00 8.83 25 ILE B O 1
ATOM 1506 N N . VAL B 1 26 ? -34.954 22.153 -1.227 1.00 11.32 26 VAL B N 1
ATOM 1507 C CA . VAL B 1 26 ? -35.683 21.790 -2.443 1.00 10.24 26 VAL B CA 1
ATOM 1508 C C . VAL B 1 26 ? -35.727 22.939 -3.450 1.00 9.90 26 VAL B C 1
ATOM 1509 O O . VAL B 1 26 ? -35.278 22.798 -4.590 1.00 10.92 26 VAL B O 1
ATOM 1513 N N . LEU B 1 27 ? -36.260 24.076 -3.024 1.00 10.57 27 LEU B N 1
ATOM 1514 C CA . LEU B 1 27 ? -36.448 25.206 -3.926 1.00 11.60 27 LEU B CA 1
ATOM 1515 C C . LEU B 1 27 ? -35.150 25.776 -4.507 1.00 6.74 27 LEU B C 1
ATOM 1516 O O . LEU B 1 27 ? -35.062 26.017 -5.706 1.00 10.08 27 LEU B O 1
ATOM 1521 N N . ASN B 1 28 ? -34.141 25.963 -3.663 1.00 9.88 28 ASN B N 1
ATOM 1522 C CA . ASN B 1 28 ? -32.992 26.790 -4.037 1.00 24.01 28 ASN B CA 1
ATOM 1523 C C . ASN B 1 28 ? -31.661 26.068 -4.280 1.00 18.00 28 ASN B C 1
ATOM 1524 O O . ASN B 1 28 ? -30.716 26.673 -4.786 1.00 34.72 28 ASN B O 1
ATOM 1529 N N . THR B 1 29 ? -31.575 24.792 -3.920 1.00 25.07 29 THR B N 1
ATOM 1530 C CA . THR B 1 29 ? -30.296 24.082 -3.981 1.00 22.54 29 THR B CA 1
ATOM 1531 C C . THR B 1 29 ? -30.381 22.729 -4.677 1.00 33.17 29 THR B C 1
ATOM 1532 O O . THR B 1 29 ? -31.466 22.245 -4.990 1.00 18.14 29 THR B O 1
ATOM 1536 N N . ALA B 1 30 ? -29.218 22.119 -4.896 1.00 36.09 30 ALA B N 1
ATOM 1537 C CA . ALA B 1 30 ? -29.142 20.774 -5.452 1.00 17.65 30 ALA B CA 1
ATOM 1538 C C . ALA B 1 30 ? -28.811 19.762 -4.361 1.00 34.88 30 ALA B C 1
ATOM 1539 O O . ALA B 1 30 ? -28.518 18.600 -4.652 1.00 38.41 30 ALA B O 1
ATOM 1541 N N . ILE B 1 31 ? -28.853 20.211 -3.108 1.00 28.12 31 ILE B N 1
ATOM 1542 C CA . ILE B 1 31 ? -28.561 19.350 -1.966 1.00 18.42 31 ILE B CA 1
ATOM 1543 C C . ILE B 1 31 ? -29.467 18.121 -1.999 1.00 27.01 31 ILE B C 1
ATOM 1544 O O . ILE B 1 31 ? -29.005 16.989 -1.858 1.00 16.84 31 ILE B O 1
ATOM 1549 N N . SER B 1 32 ? -30.760 18.358 -2.190 1.00 23.01 32 SER B N 1
ATOM 1550 C CA . SER B 1 32 ? -31.684 17.292 -2.541 1.00 24.49 32 SER B CA 1
ATOM 1551 C C . SER B 1 32 ? -32.077 17.464 -4.005 1.00 35.56 32 SER B C 1
ATOM 1552 O O . SER B 1 32 ? -32.107 18.587 -4.518 1.00 24.03 32 SER B O 1
ATOM 1555 N N . PHE B 1 33 ? -32.364 16.359 -4.684 1.00 24.57 33 PHE B N 1
ATOM 1556 C CA . PHE B 1 33 ? -32.746 16.434 -6.090 1.00 26.49 33 PHE B CA 1
ATOM 1557 C C . PHE B 1 33 ? -34.257 16.446 -6.281 1.00 29.64 33 PHE B C 1
ATOM 1558 O O . PHE B 1 33 ? -34.747 16.605 -7.397 1.00 43.92 33 PHE B O 1
ATOM 1566 N N . GLU B 1 34 ? -34.989 16.282 -5.184 1.00 33.07 34 GLU B N 1
ATOM 1567 C CA . GLU B 1 34 ? -36.435 16.441 -5.206 1.00 28.00 34 GLU B CA 1
ATOM 1568 C C . GLU B 1 34 ? -36.761 17.874 -5.614 1.00 33.06 34 GLU B C 1
ATOM 1569 O O . GLU B 1 34 ? -36.135 18.820 -5.133 1.00 26.85 34 GLU B O 1
ATOM 1575 N N . GLU B 1 35 ? -37.726 18.032 -6.514 1.00 23.95 35 GLU B N 1
ATOM 1576 C CA . GLU B 1 35 ? -37.971 19.332 -7.128 1.00 22.37 35 GLU B CA 1
ATOM 1577 C C . GLU B 1 35 ? -39.234 20.032 -6.640 1.00 36.88 35 GLU B C 1
ATOM 1578 O O . GLU B 1 35 ? -39.328 21.260 -6.702 1.00 36.61 35 GLU B O 1
ATOM 1584 N N . ALA B 1 36 ? -40.203 19.256 -6.166 1.00 19.50 36 ALA B N 1
ATOM 1585 C CA . ALA B 1 36 ? -41.409 19.831 -5.583 1.00 19.33 36 ALA B CA 1
ATOM 1586 C C . ALA B 1 36 ? -41.406 19.625 -4.077 1.00 25.14 36 ALA B C 1
ATOM 1587 O O . ALA B 1 36 ? -40.856 18.641 -3.576 1.00 28.87 36 ALA B O 1
ATOM 1589 N N . VAL B 1 37 ? -42.016 20.558 -3.355 1.00 21.53 37 VAL B N 1
ATOM 1590 C CA . VAL B 1 37 ? -42.068 20.472 -1.904 1.00 15.07 37 VAL B CA 1
ATOM 1591 C C . VAL B 1 37 ? -43.201 19.555 -1.462 1.00 27.27 37 VAL B C 1
ATOM 1592 O O . VAL B 1 37 ? -44.345 19.718 -1.888 1.00 31.53 37 VAL B O 1
ATOM 1596 N N . PRO B 1 38 ? -42.879 18.575 -0.610 1.00 35.33 38 PRO B N 1
ATOM 1597 C CA . PRO B 1 38 ? -43.897 17.689 -0.040 1.00 31.91 38 PRO B CA 1
ATOM 1598 C C . PRO B 1 38 ? -44.787 18.449 0.935 1.00 29.01 38 PRO B C 1
ATOM 1599 O O . PRO B 1 38 ? -44.335 19.415 1.550 1.00 30.70 38 PRO B O 1
ATOM 1603 N N . SER B 1 39 ? -46.039 18.028 1.068 1.00 24.83 39 SER B N 1
ATOM 1604 C CA . SER B 1 39 ? -46.922 18.636 2.052 1.00 32.95 39 SER B CA 1
ATOM 1605 C C . SER B 1 39 ? -46.501 18.182 3.442 1.00 38.72 39 SER B C 1
ATOM 1606 O O . SER B 1 39 ? -45.701 17.255 3.582 1.00 29.07 39 SER B O 1
ATOM 1609 N N . VAL B 1 40 ? -47.028 18.839 4.468 1.00 35.80 40 VAL B N 1
ATOM 1610 C CA . VAL B 1 40 ? -46.742 18.437 5.837 1.00 26.88 40 VAL B CA 1
ATOM 1611 C C . VAL B 1 40 ? -47.235 17.011 6.071 1.00 32.51 40 VAL B C 1
ATOM 1612 O O . VAL B 1 40 ? -46.511 16.175 6.615 1.00 35.55 40 VAL B O 1
ATOM 1616 N N . GLU B 1 41 ? -48.461 16.737 5.636 1.00 24.08 41 GLU B N 1
ATOM 1617 C CA . GLU B 1 41 ? -49.041 15.402 5.754 1.00 31.28 41 GLU B CA 1
ATOM 1618 C C . GLU B 1 41 ? -48.181 14.357 5.045 1.00 27.54 41 GLU B C 1
ATOM 1619 O O . GLU B 1 41 ? -48.131 13.198 5.457 1.00 27.89 41 GLU B O 1
ATOM 1621 N N . GLN B 1 42 ? -47.500 14.775 3.983 1.00 28.71 42 GLN B N 1
ATOM 1622 C CA . GLN B 1 42 ? -46.596 13.885 3.265 1.00 37.52 42 GLN B CA 1
ATOM 1623 C C . GLN B 1 42 ? -45.318 13.657 4.063 1.00 35.22 42 GLN B C 1
ATOM 1624 O O . GLN B 1 42 ? -44.883 12.519 4.233 1.00 35.55 42 GLN B O 1
ATOM 1630 N N . MET B 1 43 ? -44.732 14.747 4.554 1.00 35.09 43 MET B N 1
ATOM 1631 C CA . MET B 1 43 ? -43.541 14.687 5.398 1.00 39.54 43 MET B CA 1
ATOM 1632 C C . MET B 1 43 ? -43.794 13.839 6.637 1.00 34.48 43 MET B C 1
ATOM 1633 O O . MET B 1 43 ? -42.920 13.100 7.094 1.00 36.53 43 MET B O 1
ATOM 1638 N N . ARG B 1 44 ? -45.001 13.966 7.173 1.00 29.78 44 ARG B N 1
ATOM 1639 C CA . ARG B 1 44 ? -45.436 13.208 8.334 1.00 26.53 44 ARG B CA 1
ATOM 1640 C C . ARG B 1 44 ? -45.303 11.707 8.071 1.00 30.21 44 ARG B C 1
ATOM 1641 O O . ARG B 1 44 ? -44.841 10.952 8.928 1.00 28.17 44 ARG B O 1
ATOM 1649 N N . GLU B 1 45 ? -45.693 11.289 6.870 1.00 22.71 45 GLU B N 1
ATOM 1650 C CA . GLU B 1 45 ? -45.652 9.881 6.479 1.00 32.96 45 GLU B CA 1
ATOM 1651 C C . GLU B 1 45 ? -44.222 9.365 6.291 1.00 31.51 45 GLU B C 1
ATOM 1652 O O . GLU B 1 45 ? -43.928 8.212 6.607 1.00 29.83 45 GLU B O 1
ATOM 1658 N N . ARG B 1 46 ? -43.337 10.218 5.781 1.00 24.87 46 ARG B N 1
ATOM 1659 C CA . ARG B 1 46 ? -41.941 9.834 5.575 1.00 32.47 46 ARG B CA 1
ATOM 1660 C C . ARG B 1 46 ? -41.225 9.600 6.897 1.00 23.69 46 ARG B C 1
ATOM 1661 O O . ARG B 1 46 ? -40.411 8.689 7.016 1.00 25.14 46 ARG B O 1
ATOM 1669 N N . ILE B 1 47 ? -41.531 10.435 7.886 1.00 35.67 47 ILE B N 1
ATOM 1670 C CA . ILE B 1 47 ? -40.968 10.281 9.223 1.00 35.17 47 ILE B CA 1
ATOM 1671 C C . ILE B 1 47 ? -41.385 8.944 9.834 1.00 30.40 47 ILE B C 1
ATOM 1672 O O . ILE B 1 47 ? -40.550 8.188 10.333 1.00 24.54 47 ILE B O 1
ATOM 1677 N N . SER B 1 48 ? -42.683 8.661 9.786 1.00 17.04 48 SER B N 1
ATOM 1678 C CA . SER B 1 48 ? -43.212 7.396 10.280 1.00 25.98 48 SER B CA 1
ATOM 1679 C C . SER B 1 48 ? -42.611 6.204 9.532 1.00 20.67 48 SER B C 1
ATOM 1680 O O . SER B 1 48 ? -42.130 5.257 10.147 1.00 37.17 48 SER B O 1
ATOM 1683 N N . THR B 1 49 ? -42.633 6.266 8.205 1.00 32.70 49 THR B N 1
ATOM 1684 C CA . THR B 1 49 ? -42.135 5.178 7.365 1.00 32.07 49 THR B CA 1
ATOM 1685 C C . THR B 1 49 ? -40.639 4.914 7.553 1.00 27.35 49 THR B C 1
ATOM 1686 O O . THR B 1 49 ? -40.196 3.767 7.535 1.00 33.00 49 THR B O 1
ATOM 1690 N N . THR B 1 50 ? -39.864 5.974 7.745 1.00 33.62 50 THR B N 1
ATOM 1691 C CA . THR B 1 50 ? -38.438 5.821 8.013 1.00 29.33 50 THR B CA 1
ATOM 1692 C C . THR B 1 50 ? -38.207 5.170 9.374 1.00 38.57 50 THR B C 1
ATOM 1693 O O . THR B 1 50 ? -37.392 4.255 9.509 1.00 34.00 50 THR B O 1
ATOM 1697 N N . LEU B 1 51 ? -38.945 5.645 10.373 1.00 39.24 51 LEU B N 1
ATOM 1698 C CA . LEU B 1 51 ? -38.738 5.249 11.763 1.00 29.83 51 LEU B CA 1
ATOM 1699 C C . LEU B 1 51 ? -39.008 3.778 12.056 1.00 30.00 51 LEU B C 1
ATOM 1700 O O . LEU B 1 51 ? -38.564 3.252 13.077 1.00 32.63 51 LEU B O 1
ATOM 1705 N N . GLN B 1 52 ? -39.729 3.115 11.159 1.00 35.68 52 GLN B N 1
ATOM 1706 C CA . GLN B 1 52 ? -40.088 1.718 11.365 1.00 37.27 52 GLN B CA 1
ATOM 1707 C C . GLN B 1 52 ? -38.959 0.775 10.952 1.00 43.93 52 GLN B C 1
ATOM 1708 O O . GLN B 1 52 ? -39.168 -0.429 10.800 1.00 29.83 52 GLN B O 1
ATOM 1714 N N . THR B 1 53 ? -37.763 1.331 10.774 1.00 38.13 53 THR B N 1
ATOM 1715 C CA . THR B 1 53 ? -36.583 0.533 10.462 1.00 37.11 53 THR B CA 1
ATOM 1716 C C . THR B 1 53 ? -35.278 1.302 10.669 1.00 29.75 53 THR B C 1
ATOM 1717 O O . THR B 1 53 ? -34.256 0.712 11.018 1.00 33.42 53 THR B O 1
ATOM 1721 N N . TYR B 1 54 ? -35.318 2.613 10.453 1.00 27.11 54 TYR B N 1
ATOM 1722 C CA . TYR B 1 54 ? -34.118 3.443 10.549 1.00 25.33 54 TYR B CA 1
ATOM 1723 C C . TYR B 1 54 ? -34.260 4.526 11.618 1.00 15.35 54 TYR B C 1
ATOM 1724 O O . TYR B 1 54 ? -35.373 4.934 11.957 1.00 26.67 54 TYR B O 1
ATOM 1733 N N . PRO B 1 55 ? -33.125 4.999 12.154 1.00 25.27 55 PRO B N 1
ATOM 1734 C CA . PRO B 1 55 ? -33.151 6.138 13.076 1.00 28.52 55 PRO B CA 1
ATOM 1735 C C . PRO B 1 55 ? -33.492 7.437 12.356 1.00 14.95 55 PRO B C 1
ATOM 1736 O O . PRO B 1 55 ? -32.968 7.689 11.275 1.00 11.87 55 PRO B O 1
ATOM 1740 N N . TYR B 1 56 ? -34.373 8.236 12.954 1.00 37.80 56 TYR B N 1
ATOM 1741 C CA . TYR B 1 56 ? -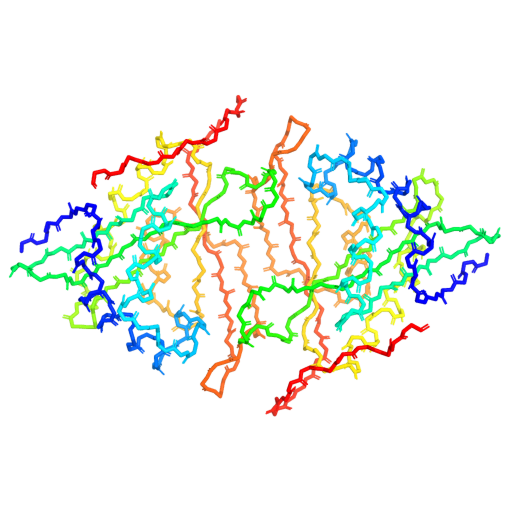34.694 9.574 12.463 1.00 18.54 56 TYR B CA 1
ATOM 1742 C C . TYR B 1 56 ? -34.638 10.520 13.662 1.00 26.07 56 TYR B C 1
ATOM 1743 O O . TYR B 1 56 ? -35.398 10.373 14.618 1.00 42.32 56 TYR B O 1
ATOM 1752 N N . LEU B 1 57 ? -33.734 11.491 13.605 1.00 35.21 57 LEU B N 1
ATOM 1753 C CA . LEU B 1 57 ? -33.473 12.364 14.745 1.00 25.06 57 LEU B CA 1
ATOM 1754 C C . LEU B 1 57 ? -33.812 13.820 14.445 1.00 12.40 57 LEU B C 1
ATOM 1755 O O . LEU B 1 57 ? -33.944 14.202 13.288 1.00 16.47 57 LEU B O 1
ATOM 1760 N N . VAL B 1 58 ? -33.950 14.627 15.494 1.00 17.17 58 VAL B N 1
ATOM 1761 C CA . VAL B 1 58 ? -34.140 16.070 15.338 1.00 23.22 58 VAL B CA 1
ATOM 1762 C C . VAL B 1 58 ? -33.357 16.863 16.381 1.00 17.17 58 VAL B C 1
ATOM 1763 O O . VAL B 1 58 ? -33.135 16.392 17.496 1.00 24.35 58 VAL B O 1
ATOM 1767 N N . ALA B 1 59 ? -32.948 18.073 16.015 1.00 25.57 59 ALA B N 1
ATOM 1768 C CA . ALA B 1 59 ? -32.178 18.929 16.915 1.00 23.70 59 ALA B CA 1
ATOM 1769 C C . ALA B 1 59 ? -32.951 20.188 17.292 1.00 28.86 59 ALA B C 1
ATOM 1770 O O . ALA B 1 59 ? -33.210 21.046 16.444 1.00 19.28 59 ALA B O 1
ATOM 1772 N N . VAL B 1 60 ? -33.311 20.299 18.568 1.00 26.53 60 VAL B N 1
ATOM 1773 C CA . VAL B 1 60 ? -34.102 21.433 19.034 1.00 25.99 60 VAL B CA 1
ATOM 1774 C C . VAL B 1 60 ? -33.246 22.491 19.732 1.00 34.63 60 VAL B C 1
ATOM 1775 O O . VAL B 1 60 ? -32.221 22.182 20.336 1.00 31.44 60 VAL B O 1
ATOM 1779 N N . ARG B 1 61 ? -33.666 23.746 19.625 1.00 34.94 61 ARG B N 1
ATOM 1780 C CA . ARG B 1 61 ? -32.977 24.845 20.291 1.00 38.62 61 ARG B CA 1
ATOM 1781 C C . ARG B 1 61 ? -33.982 25.904 20.711 1.00 44.39 61 ARG B C 1
ATOM 1782 O O . ARG B 1 61 ? -34.648 26.508 19.867 1.00 44.01 61 ARG B O 1
ATOM 1790 N N . GLU B 1 62 ? -34.085 26.114 22.021 1.00 44.70 62 GLU B N 1
ATOM 1791 C CA . GLU B 1 62 ? -35.068 27.027 22.596 1.00 54.31 62 GLU B CA 1
ATOM 1792 C C . GLU B 1 62 ? -36.486 26.634 22.183 1.00 49.81 62 GLU B C 1
ATOM 1793 O O . GLU B 1 62 ? -37.344 27.493 21.976 1.00 33.07 62 GLU B O 1
ATOM 1795 N N . GLY B 1 63 ? -36.714 25.329 22.053 1.00 43.41 63 GLY B N 1
ATOM 1796 C CA . GLY B 1 63 ? -38.037 24.800 21.778 1.00 29.73 63 GLY B CA 1
ATOM 1797 C C . GLY B 1 63 ? -38.320 24.506 20.316 1.00 27.17 63 GLY B C 1
ATOM 1798 O O . GLY B 1 63 ? -39.266 23.787 19.995 1.00 41.32 63 GLY B O 1
ATOM 1799 N N . ARG B 1 64 ? -37.501 25.054 19.427 1.00 23.83 64 ARG B N 1
ATOM 1800 C CA . ARG B 1 64 ? -37.738 24.913 17.994 1.00 26.93 64 ARG B CA 1
ATOM 1801 C C . ARG B 1 64 ? -36.724 23.978 17.345 1.00 26.70 64 ARG B C 1
ATOM 1802 O O . ARG B 1 64 ? -35.550 23.984 17.705 1.00 25.67 64 ARG B O 1
ATOM 1810 N N . VAL B 1 65 ? -37.185 23.173 16.391 1.00 29.76 65 VAL B N 1
ATOM 1811 C CA . VAL B 1 65 ? -36.292 22.356 15.577 1.00 22.35 65 VAL B CA 1
ATOM 1812 C C . VAL B 1 65 ? -35.449 23.246 14.667 1.00 29.22 65 VAL B C 1
ATOM 1813 O O . VAL B 1 65 ? -35.978 24.117 13.972 1.00 22.18 65 VAL B O 1
ATOM 1817 N N . VAL B 1 66 ? -34.138 23.027 14.681 1.00 23.10 66 VAL B N 1
ATOM 1818 C CA . VAL B 1 66 ? -33.218 23.809 13.861 1.00 32.11 66 VAL B CA 1
ATOM 1819 C C . VAL B 1 66 ? -32.425 22.912 12.914 1.00 33.13 66 VAL B C 1
ATOM 1820 O O . VAL B 1 66 ? -31.645 23.393 12.089 1.00 22.08 66 VAL B O 1
ATOM 1824 N N . GLY B 1 67 ? -32.636 21.606 13.036 1.00 31.02 67 GLY B N 1
ATOM 1825 C CA . GLY B 1 67 ? -31.998 20.638 12.162 1.00 27.48 67 GLY B CA 1
ATOM 1826 C C . GLY B 1 67 ? -32.595 19.257 12.340 1.00 10.08 67 GLY B C 1
ATOM 1827 O O . GLY B 1 67 ? -33.378 19.036 13.260 1.00 16.37 67 GLY B O 1
ATOM 1828 N N . TYR B 1 68 ? -32.231 18.327 11.460 1.00 22.63 68 TYR B N 1
ATOM 1829 C CA . TYR B 1 68 ? -32.653 16.934 11.606 1.00 19.46 68 TYR B CA 1
ATOM 1830 C C . TYR B 1 68 ? -31.765 15.964 10.827 1.00 24.20 68 TYR B C 1
ATOM 1831 O O . TYR B 1 68 ? -30.901 16.384 10.058 1.00 21.10 68 TYR B O 1
ATOM 1840 N N . ALA B 1 69 ? -31.982 14.667 11.031 1.00 23.39 69 ALA B N 1
ATOM 1841 C CA . ALA B 1 69 ? -31.154 13.643 10.401 1.00 20.05 69 ALA B CA 1
ATOM 1842 C C . ALA B 1 69 ? -31.876 12.306 10.294 1.00 20.31 69 ALA B C 1
ATOM 1843 O O . ALA B 1 69 ? -32.658 11.941 11.171 1.00 33.97 69 ALA B O 1
ATOM 1845 N N . TYR B 1 70 ? -31.612 11.577 9.214 1.00 15.75 70 TYR B N 1
ATOM 1846 C CA . TYR B 1 70 ? -32.173 10.238 9.050 1.00 23.71 70 TYR B CA 1
ATOM 1847 C C . TYR B 1 70 ? -31.241 9.312 8.281 1.00 19.02 70 TYR B C 1
ATOM 1848 O O . TYR B 1 70 ? -30.253 9.747 7.689 1.00 18.68 70 TYR B O 1
ATOM 1857 N N . ALA B 1 71 ? -31.567 8.026 8.303 1.00 22.04 71 ALA B N 1
ATOM 1858 C CA . ALA B 1 71 ? -30.861 7.043 7.501 1.00 18.15 71 ALA B CA 1
ATOM 1859 C C . ALA B 1 71 ? -31.861 6.311 6.616 1.00 22.75 71 ALA B C 1
ATOM 1860 O O . ALA B 1 71 ? -33.028 6.170 6.977 1.00 26.31 71 ALA B O 1
ATOM 1862 N N . SER B 1 72 ? -31.405 5.856 5.453 1.00 31.39 72 SER B N 1
ATOM 1863 C CA . SER B 1 72 ? -32.271 5.148 4.516 1.00 25.97 72 SER B CA 1
ATOM 1864 C C . SER B 1 72 ? -31.495 4.074 3.768 1.00 16.40 72 SER B C 1
ATOM 1865 O O . SER B 1 72 ? -30.269 4.046 3.814 1.00 29.58 72 SER B O 1
ATOM 1868 N N . GLN B 1 73 ? -32.219 3.195 3.080 1.00 23.68 73 GLN B N 1
ATOM 1869 C CA . GLN B 1 73 ? -31.611 2.098 2.330 1.00 23.87 73 GLN B CA 1
ATOM 1870 C C . GLN B 1 73 ? -30.632 2.613 1.280 1.00 30.10 73 GLN B C 1
ATOM 1871 O O . GLN B 1 73 ? -30.909 3.600 0.602 1.00 28.60 73 GLN B O 1
ATOM 1877 N N . HIS B 1 74 ? -29.485 1.949 1.155 1.00 33.21 74 HIS B N 1
ATOM 1878 C CA . HIS B 1 74 ? -28.496 2.327 0.150 1.00 29.76 74 HIS B CA 1
ATOM 1879 C C . HIS B 1 74 ? -28.896 1.772 -1.211 1.00 33.59 74 HIS B C 1
ATOM 1880 O O . HIS B 1 74 ? -29.088 2.520 -2.170 1.00 30.16 74 HIS B O 1
ATOM 1887 N N . ARG B 1 75 ? -29.012 0.452 -1.287 1.00 33.12 75 ARG B N 1
ATOM 1888 C CA . ARG B 1 75 ? -29.521 -0.201 -2.484 1.00 31.97 75 ARG B CA 1
ATOM 1889 C C . ARG B 1 75 ? -30.453 -1.358 -2.121 1.00 34.03 75 ARG B C 1
ATOM 1890 O O . ARG B 1 75 ? -30.380 -1.908 -1.022 1.00 29.43 75 ARG B O 1
ATOM 1898 N N . ALA B 1 76 ? -31.326 -1.714 -3.056 1.00 37.66 76 ALA B N 1
ATOM 1899 C CA . ALA B 1 76 ? -32.449 -2.612 -2.790 1.00 32.20 76 ALA B CA 1
ATOM 1900 C C . ALA B 1 76 ? -32.086 -4.033 -2.353 1.00 38.06 76 ALA B C 1
ATOM 1901 O O . ALA B 1 76 ? -32.630 -4.540 -1.371 1.00 47.03 76 ALA B O 1
ATOM 1903 N N . ARG B 1 77 ? -31.179 -4.672 -3.085 1.00 35.19 77 ARG B N 1
ATOM 1904 C CA . ARG B 1 77 ? -30.909 -6.101 -2.905 1.00 44.44 77 ARG B CA 1
ATOM 1905 C C . ARG B 1 77 ? -30.308 -6.496 -1.550 1.00 46.73 77 ARG B C 1
ATOM 1906 O O . ARG B 1 77 ? -29.781 -5.658 -0.815 1.00 49.96 77 ARG B O 1
ATOM 1914 N N . ALA B 1 78 ? -30.397 -7.788 -1.242 1.00 53.39 78 ALA B N 1
ATOM 1915 C CA . ALA B 1 78 ? -30.045 -8.316 0.074 1.00 45.34 78 ALA B CA 1
ATOM 1916 C C . ALA B 1 78 ? -28.587 -8.097 0.465 1.00 41.25 78 ALA B C 1
ATOM 1917 O O . ALA B 1 78 ? -28.297 -7.761 1.610 1.00 51.14 78 ALA B O 1
ATOM 1919 N N . ALA B 1 79 ? -27.672 -8.288 -0.479 1.00 36.98 79 ALA B N 1
ATOM 1920 C CA . ALA B 1 79 ? -26.246 -8.157 -0.191 1.00 34.30 79 ALA B CA 1
ATOM 1921 C C . ALA B 1 79 ? -25.867 -6.750 0.270 1.00 28.53 79 ALA B C 1
ATOM 1922 O O . ALA B 1 79 ? -24.805 -6.550 0.859 1.00 35.21 79 ALA B O 1
ATOM 1924 N N . TYR B 1 80 ? -26.741 -5.783 0.005 1.00 32.29 80 TYR B N 1
ATOM 1925 C CA . TYR B 1 80 ? -26.517 -4.397 0.412 1.00 39.18 80 TYR B CA 1
ATOM 1926 C C . TYR B 1 80 ? -27.098 -4.088 1.795 1.00 36.23 80 TYR B C 1
ATOM 1927 O O . TYR B 1 80 ? -27.148 -2.928 2.205 1.00 42.35 80 TYR B O 1
ATOM 1936 N N . ARG B 1 81 ? -27.531 -5.130 2.501 1.00 39.67 81 ARG B N 1
ATOM 1937 C CA . ARG B 1 81 ? -28.180 -5.011 3.813 1.00 47.54 81 ARG B CA 1
ATOM 1938 C C . ARG B 1 81 ? -27.392 -4.174 4.818 1.00 32.97 81 ARG B C 1
ATOM 1939 O O . ARG B 1 81 ? -27.967 -3.413 5.601 1.00 31.96 81 ARG B O 1
ATOM 1947 N N . TRP B 1 82 ? -26.073 -4.330 4.796 1.00 45.00 82 TRP B N 1
ATOM 1948 C CA . TRP B 1 82 ? -25.206 -3.720 5.796 1.00 34.40 82 TRP B CA 1
ATOM 1949 C C . TRP B 1 82 ? -24.785 -2.299 5.439 1.00 29.95 82 TRP B C 1
ATOM 1950 O O . TRP B 1 82 ? -24.079 -1.643 6.206 1.00 38.21 82 TRP B O 1
ATOM 1961 N N . ALA B 1 83 ? -25.217 -1.824 4.278 1.00 30.10 83 ALA B N 1
ATOM 1962 C CA . ALA B 1 83 ? -24.926 -0.453 3.877 1.00 27.48 83 ALA B CA 1
ATOM 1963 C C . ALA B 1 83 ? -26.121 0.450 4.153 1.00 32.01 83 ALA B C 1
ATOM 1964 O O . ALA B 1 83 ? -27.272 0.046 3.979 1.00 24.98 83 ALA B O 1
ATOM 1966 N N . VAL B 1 84 ? -25.842 1.673 4.587 1.00 25.24 84 VAL B N 1
ATOM 1967 C CA . VAL B 1 84 ? -26.892 2.647 4.853 1.00 24.84 84 VAL B CA 1
ATOM 1968 C C . VAL B 1 84 ? -26.483 4.025 4.326 1.00 34.53 84 VAL B C 1
ATOM 1969 O O . VAL B 1 84 ? -25.295 4.352 4.286 1.00 27.91 84 VAL B O 1
ATOM 1973 N N . ASP B 1 85 ? -27.457 4.819 3.887 1.00 28.16 85 ASP B N 1
ATOM 1974 C CA . ASP B 1 85 ? -27.189 6.210 3.518 1.00 19.46 85 ASP B CA 1
ATOM 1975 C C . ASP B 1 85 ? -27.535 7.127 4.688 1.00 23.31 85 ASP B C 1
ATOM 1976 O O . ASP B 1 85 ? -28.483 6.860 5.425 1.00 27.09 85 ASP B O 1
ATOM 1981 N N . VAL B 1 86 ? -26.764 8.200 4.855 1.00 27.13 86 VAL B N 1
ATOM 1982 C CA . VAL B 1 86 ? -26.989 9.163 5.933 1.00 25.86 86 VAL B CA 1
ATOM 1983 C C . VAL B 1 86 ? -27.232 10.573 5.394 1.00 23.78 86 VAL B C 1
ATOM 1984 O O . VAL B 1 86 ? -26.614 10.992 4.413 1.00 15.69 86 VAL B O 1
ATOM 1988 N N . THR B 1 87 ? -28.128 11.303 6.054 1.00 19.57 87 THR B N 1
ATOM 1989 C CA . THR B 1 87 ? -28.602 12.587 5.554 1.00 20.50 87 THR B CA 1
ATOM 1990 C C . THR B 1 87 ? -28.766 13.586 6.691 1.00 17.78 87 THR B C 1
ATOM 1991 O O . THR B 1 87 ? -29.508 13.335 7.635 1.00 14.86 87 THR B O 1
ATOM 1995 N N . VAL B 1 88 ? -28.073 14.717 6.603 1.00 16.43 88 VAL B N 1
ATOM 1996 C CA . VAL B 1 88 ? -28.163 15.739 7.644 1.00 27.96 88 VAL B CA 1
ATOM 1997 C C . VAL B 1 88 ? -28.493 17.111 7.066 1.00 15.60 88 VAL B C 1
ATOM 1998 O O . VAL B 1 88 ? -27.822 17.590 6.156 1.00 24.40 88 VAL B O 1
ATOM 2002 N N . TYR B 1 89 ? -29.543 17.730 7.597 1.00 35.65 89 TYR B N 1
ATOM 2003 C CA . TYR B 1 89 ? -29.953 19.066 7.181 1.00 19.54 89 TYR B CA 1
ATOM 2004 C C . TYR B 1 89 ? -30.075 19.967 8.400 1.00 26.39 89 TYR B C 1
ATOM 2005 O O . TYR B 1 89 ? -30.672 19.576 9.404 1.00 28.71 89 TYR B O 1
ATOM 2014 N N . VAL B 1 90 ? -29.507 21.166 8.319 1.00 16.54 90 VAL B N 1
ATOM 2015 C CA . VAL B 1 90 ? -29.695 22.167 9.365 1.00 28.24 90 VAL B CA 1
ATOM 2016 C C . VAL B 1 90 ? -30.439 23.377 8.803 1.00 27.10 90 VAL B C 1
ATOM 2017 O O . VAL B 1 90 ? -30.503 23.563 7.586 1.00 32.49 90 VAL B O 1
ATOM 2021 N N . ALA B 1 91 ? -31.009 24.192 9.687 1.00 26.32 91 ALA B N 1
ATOM 2022 C CA . ALA B 1 91 ? -31.697 25.410 9.263 1.00 37.00 91 ALA B CA 1
ATOM 2023 C C . ALA B 1 91 ? -30.709 26.407 8.659 1.00 35.65 91 ALA B C 1
ATOM 2024 O O . ALA B 1 91 ? -29.549 26.459 9.066 1.00 40.64 91 ALA B O 1
ATOM 2026 N N . GLU B 1 92 ? -31.170 27.188 7.684 1.00 60.78 92 GLU B N 1
ATOM 2027 C CA . GLU B 1 92 ? -30.311 28.142 6.982 1.00 53.08 92 GLU B CA 1
ATOM 2028 C C . GLU B 1 92 ? -29.681 29.151 7.938 1.00 61.00 92 GLU B C 1
ATOM 2029 O O . GLU B 1 92 ? -28.524 29.538 7.769 1.00 66.46 92 GLU B O 1
ATOM 2031 N N . GLY B 1 93 ? -30.443 29.560 8.950 1.00 55.08 93 GLY B N 1
ATOM 2032 C CA . GLY B 1 93 ? -29.961 30.507 9.942 1.00 57.98 93 GLY B CA 1
ATOM 2033 C C . GLY B 1 93 ? -29.084 29.870 11.003 1.00 50.10 93 GLY B C 1
ATOM 2034 O O . GLY B 1 93 ? -28.839 30.454 12.061 1.00 50.29 93 GLY B O 1
ATOM 2035 N N . GLN B 1 94 ? -28.616 28.661 10.712 1.00 50.81 94 GLN B N 1
ATOM 2036 C CA . GLN B 1 94 ? -27.732 27.922 11.605 1.00 57.76 94 GLN B CA 1
ATOM 2037 C C . GLN B 1 94 ? -26.651 27.197 10.798 1.00 57.44 94 GLN B C 1
ATOM 2038 O O . GLN B 1 94 ? -26.034 26.240 11.271 1.00 46.35 94 GLN B O 1
ATOM 2044 N N . ARG B 1 95 ? -26.435 27.662 9.571 1.00 53.93 95 ARG B N 1
ATOM 2045 C CA . ARG B 1 95 ? -25.378 27.131 8.720 1.00 57.50 95 ARG B CA 1
ATOM 2046 C C . ARG B 1 95 ? -24.027 27.443 9.367 1.00 63.51 95 ARG B C 1
ATOM 2047 O O . ARG B 1 95 ? -23.803 28.558 9.849 1.00 68.65 95 ARG B O 1
ATOM 2049 N N . ARG B 1 96 ? -23.159 26.436 9.426 1.00 53.90 96 ARG B N 1
ATOM 2050 C CA . ARG B 1 96 ? -21.860 26.584 10.070 1.00 69.19 96 ARG B CA 1
ATOM 2051 C C . ARG B 1 96 ? -22.000 27.030 11.529 1.00 58.23 96 ARG B C 1
ATOM 2052 O O . ARG B 1 96 ? -21.474 28.072 11.930 1.00 56.42 96 ARG B O 1
ATOM 2054 N N . SER B 1 97 ? -22.727 26.238 12.311 1.00 47.88 97 SER B N 1
ATOM 2055 C CA . SER B 1 97 ? -22.977 26.552 13.710 1.00 53.08 97 SER B CA 1
ATOM 2056 C C . SER B 1 97 ? -22.598 25.383 14.614 1.00 50.37 97 SER B C 1
ATOM 2057 O O . SER B 1 97 ? -22.284 25.580 15.786 1.00 56.29 97 SER B O 1
ATOM 2060 N N . GLY B 1 98 ? -22.630 24.169 14.073 1.00 47.42 98 GLY B N 1
ATOM 2061 C CA . GLY B 1 98 ? -22.191 23.004 14.822 1.00 39.94 98 GLY B CA 1
ATOM 2062 C C . GLY B 1 98 ? -23.242 21.925 14.992 1.00 36.77 98 GLY B C 1
ATOM 2063 O O . GLY B 1 98 ? -22.920 20.789 15.344 1.00 33.05 98 GLY B O 1
ATOM 2064 N N . ILE B 1 99 ? -24.497 22.286 14.741 1.00 35.40 99 ILE B N 1
ATOM 2065 C CA . ILE B 1 99 ? -25.621 21.361 14.859 1.00 28.14 99 ILE B CA 1
ATOM 2066 C C . ILE B 1 99 ? -25.433 20.140 13.966 1.00 36.76 99 ILE B C 1
ATOM 2067 O O . ILE B 1 99 ? -25.764 19.015 14.350 1.00 29.81 99 ILE B O 1
ATOM 2072 N N . ALA B 1 100 ? -24.891 20.377 12.777 1.00 31.75 100 ALA B N 1
ATOM 2073 C CA . ALA B 1 100 ? -24.599 19.318 11.817 1.00 39.17 100 ALA B CA 1
ATOM 2074 C C . ALA B 1 100 ? -23.770 18.181 12.418 1.00 25.42 100 ALA B C 1
ATOM 2075 O O . ALA B 1 100 ? -24.192 17.026 12.404 1.00 32.00 100 ALA B O 1
ATOM 2077 N N . ARG B 1 101 ? -22.593 18.515 12.942 1.00 39.95 101 ARG B N 1
ATOM 2078 C CA . ARG B 1 101 ? -21.692 17.515 13.511 1.00 39.90 101 ARG B CA 1
ATOM 2079 C C . ARG B 1 101 ? -22.282 16.849 14.747 1.00 32.47 101 ARG B C 1
ATOM 2080 O O . ARG B 1 101 ? -22.164 15.637 14.924 1.00 36.81 101 ARG B O 1
ATOM 2088 N N . GLN B 1 102 ? -22.905 17.651 15.606 1.00 45.59 102 GLN B N 1
ATOM 2089 C CA . GLN B 1 102 ? -23.508 17.145 16.833 1.00 41.61 102 GLN B CA 1
ATOM 2090 C C . GLN B 1 102 ? -24.582 16.113 16.498 1.00 33.63 102 GLN B C 1
ATOM 2091 O O . GLN B 1 102 ? -24.735 15.111 17.199 1.00 26.61 102 GLN B O 1
ATOM 2097 N N . LEU B 1 103 ? -25.302 16.370 15.406 1.00 34.39 103 LEU B N 1
ATOM 2098 C CA . LEU B 1 103 ? -26.347 15.484 14.901 1.00 30.92 103 LEU B CA 1
ATOM 2099 C C . LEU B 1 103 ? -25.770 14.134 14.499 1.00 28.88 103 LEU B C 1
ATOM 2100 O O . LEU B 1 103 ? -26.387 13.092 14.717 1.00 25.82 103 LEU B O 1
ATOM 2105 N N . TYR B 1 104 ? -24.586 14.169 13.895 1.00 29.33 104 TYR B N 1
ATOM 2106 C CA . TYR B 1 104 ? -23.897 12.963 13.450 1.00 22.41 104 TYR B CA 1
ATOM 2107 C C . TYR B 1 104 ? -23.380 12.141 14.626 1.00 32.88 104 TYR B C 1
ATOM 2108 O O . TYR B 1 104 ? -23.494 10.915 14.631 1.00 36.31 104 TYR B O 1
ATOM 2117 N N . ASP B 1 105 ? -22.815 12.824 15.619 1.00 38.73 105 ASP B N 1
ATOM 2118 C CA . ASP B 1 105 ? -22.210 12.163 16.775 1.00 38.54 105 ASP B CA 1
ATOM 2119 C C . ASP B 1 105 ? -23.202 11.287 17.536 1.00 37.33 105 ASP B C 1
ATOM 2120 O O . ASP B 1 105 ? -22.813 10.329 18.205 1.00 29.79 105 ASP B O 1
ATOM 2125 N N . VAL B 1 106 ? -24.483 11.625 17.435 1.00 21.36 106 VAL B N 1
ATOM 2126 C CA . VAL B 1 106 ? -25.534 10.754 17.938 1.00 32.32 106 VAL B CA 1
ATOM 2127 C C . VAL B 1 106 ? -25.787 9.630 16.940 1.00 20.25 106 VAL B C 1
ATOM 2128 O O . VAL B 1 106 ? -25.847 8.459 17.309 1.00 33.59 106 VAL B O 1
ATOM 2132 N N . LEU B 1 107 ? -25.909 10.003 15.669 1.00 34.33 107 LEU B N 1
ATOM 2133 C CA . LEU B 1 107 ? -26.396 9.106 14.622 1.00 25.81 107 LEU B CA 1
ATOM 2134 C C . LEU B 1 107 ? -25.466 7.950 14.247 1.00 30.88 107 LEU B C 1
ATOM 2135 O O . LEU B 1 107 ? -25.918 6.812 14.092 1.00 15.79 107 LEU B O 1
ATOM 2140 N N . LEU B 1 108 ? -24.180 8.238 14.073 1.00 27.16 108 LEU B N 1
ATOM 2141 C CA . LEU B 1 108 ? -23.231 7.193 13.680 1.00 22.15 108 LEU B CA 1
ATOM 2142 C C . LEU B 1 108 ? -23.118 6.024 14.678 1.00 30.68 108 LEU B C 1
ATOM 2143 O O . LEU B 1 108 ? -23.200 4.866 14.263 1.00 23.98 108 LEU B O 1
ATOM 2148 N N . PRO B 1 109 ? -22.932 6.314 15.988 1.00 39.74 109 PRO B N 1
ATOM 2149 C CA . PRO B 1 109 ? -22.898 5.225 16.972 1.00 22.97 109 PRO B CA 1
ATOM 2150 C C . PRO B 1 109 ? -24.155 4.361 16.939 1.00 31.35 109 PRO B C 1
ATOM 2151 O O . PRO B 1 109 ? -24.045 3.136 17.015 1.00 22.15 109 PRO B O 1
ATOM 2155 N N . VAL B 1 110 ? -25.321 4.994 16.832 1.00 13.16 110 VAL B N 1
ATOM 2156 C CA . VAL B 1 110 ? -26.582 4.268 16.739 1.00 22.87 110 VAL B CA 1
ATOM 2157 C C . VAL B 1 110 ? -26.536 3.268 15.595 1.00 30.61 110 VAL B C 1
ATOM 2158 O O . VAL B 1 110 ? -26.915 2.107 15.763 1.00 28.78 110 VAL B O 1
ATOM 2162 N N . LEU B 1 111 ? -26.057 3.725 14.440 1.00 23.83 111 LEU B N 1
ATOM 2163 C CA . LEU B 1 111 ? -25.929 2.873 13.262 1.00 28.81 111 LEU B CA 1
ATOM 2164 C C . LEU B 1 111 ? -24.942 1.737 13.504 1.00 25.72 111 LEU B C 1
ATOM 2165 O O . LEU B 1 111 ? -25.192 0.597 13.114 1.00 30.71 111 LEU B O 1
ATOM 2170 N N . LYS B 1 112 ? -23.824 2.054 14.150 1.00 35.01 112 LYS B N 1
ATOM 2171 C CA . LYS B 1 112 ? -22.806 1.054 14.456 1.00 26.16 112 LYS B CA 1
ATOM 2172 C C . LYS B 1 112 ? -23.394 -0.087 15.281 1.00 43.83 112 LYS B C 1
ATOM 2173 O O . LYS B 1 112 ? -23.243 -1.258 14.929 1.00 46.08 112 LYS B O 1
ATOM 2179 N N . ARG B 1 113 ? -24.081 0.258 16.366 1.00 33.70 113 ARG B N 1
ATOM 2180 C CA . ARG B 1 113 ? -24.658 -0.754 17.243 1.00 33.44 113 ARG B CA 1
ATOM 2181 C C . ARG B 1 113 ? -25.942 -1.364 16.681 1.00 34.44 113 ARG B C 1
ATOM 2182 O O . ARG B 1 113 ? -26.473 -2.319 17.237 1.00 41.29 113 ARG B O 1
ATOM 2190 N N . LEU B 1 114 ? -26.436 -0.821 15.574 1.00 25.04 114 LEU B N 1
ATOM 2191 C CA . LEU B 1 114 ? -27.554 -1.448 14.881 1.00 28.30 114 LEU B CA 1
ATOM 2192 C C . LEU B 1 114 ? -27.088 -2.585 13.973 1.00 30.97 114 LEU B C 1
ATOM 2193 O O . LEU B 1 114 ? -27.894 -3.395 13.511 1.00 34.30 114 LEU B O 1
ATOM 2198 N N . GLY B 1 115 ? -25.785 -2.643 13.723 1.00 19.65 115 GLY B N 1
ATOM 2199 C CA . GLY B 1 115 ? -25.211 -3.730 12.956 1.00 29.41 115 GLY B CA 1
ATOM 2200 C C . GLY B 1 115 ? -24.779 -3.340 11.555 1.00 41.57 115 GLY B C 1
ATOM 2201 O O . GLY B 1 115 ? -24.407 -4.198 10.753 1.00 25.74 115 GLY B O 1
ATOM 2202 N N . TYR B 1 116 ? -24.826 -2.047 11.249 1.00 41.82 116 TYR B N 1
ATOM 2203 C CA . TYR B 1 116 ? -24.429 -1.592 9.922 1.00 33.80 116 TYR B CA 1
ATOM 2204 C C . TYR B 1 116 ? -22.917 -1.585 9.770 1.00 25.29 116 TYR B C 1
ATOM 2205 O O . TYR B 1 116 ? -22.186 -1.455 10.749 1.00 25.82 116 TYR B O 1
ATOM 2214 N N . ARG B 1 117 ? -22.464 -1.742 8.531 1.00 35.44 117 ARG B N 1
ATOM 2215 C CA . ARG B 1 117 ? -21.055 -1.962 8.236 1.00 30.78 117 ARG B CA 1
ATOM 2216 C C . ARG B 1 117 ? -20.425 -0.692 7.681 1.00 41.74 117 ARG B C 1
ATOM 2217 O O . ARG B 1 117 ? -19.271 -0.373 7.977 1.00 32.72 117 ARG B O 1
ATOM 2225 N N . SER B 1 118 ? -21.195 0.030 6.874 1.00 35.28 118 SER B N 1
ATOM 2226 C CA . SER B 1 118 ? -20.718 1.272 6.277 1.00 36.38 118 SER B CA 1
ATOM 2227 C C . SER B 1 118 ? -21.853 2.272 6.075 1.00 31.82 118 SER B C 1
ATOM 2228 O O . SER B 1 118 ? -23.030 1.897 6.016 1.00 16.62 118 SER B O 1
ATOM 2231 N N . ALA B 1 119 ? -21.486 3.547 5.981 1.00 29.75 119 ALA B N 1
ATOM 2232 C CA . ALA B 1 119 ? -22.451 4.617 5.751 1.00 22.35 119 ALA B CA 1
ATOM 2233 C C . ALA B 1 119 ? -21.972 5.577 4.661 1.00 27.61 119 ALA B C 1
ATOM 2234 O O . ALA B 1 119 ? -20.816 6.009 4.657 1.00 27.29 119 ALA B O 1
ATOM 2236 N N . TYR B 1 120 ? -22.872 5.903 3.738 1.00 16.42 120 TYR B N 1
ATOM 2237 C CA . TYR B 1 120 ? -22.553 6.753 2.598 1.00 19.92 120 TYR B CA 1
ATOM 2238 C C . TYR B 1 120 ? -23.360 8.050 2.603 1.00 24.49 120 TYR B C 1
ATOM 2239 O O . TYR B 1 120 ? -24.566 8.042 2.848 1.00 21.77 120 TYR B O 1
ATOM 2248 N N . ALA B 1 121 ? -22.692 9.166 2.336 1.00 23.48 121 ALA B N 1
ATOM 2249 C CA . ALA B 1 121 ? -23.388 10.434 2.147 1.00 12.51 121 ALA B CA 1
ATOM 2250 C C . ALA B 1 121 ? -23.128 10.970 0.744 1.00 22.27 121 ALA B C 1
ATOM 2251 O O . ALA B 1 121 ? -21.979 11.076 0.313 1.00 20.29 121 ALA B O 1
ATOM 2253 N N . GLY B 1 122 ? -24.201 11.292 0.031 1.00 21.24 122 GLY B N 1
ATOM 2254 C CA . GLY B 1 122 ? -24.090 11.857 -1.299 1.00 21.10 122 GLY B CA 1
ATOM 2255 C C . GLY B 1 122 ? -24.113 13.365 -1.268 1.00 29.36 122 GLY B C 1
ATOM 2256 O O . GLY B 1 122 ? -25.099 13.984 -0.855 1.00 25.04 122 GLY B O 1
ATOM 2257 N N . ILE B 1 123 ? -23.017 13.963 -1.715 1.00 28.87 123 ILE B N 1
ATOM 2258 C CA . ILE B 1 123 ? -22.875 15.413 -1.666 1.00 31.84 123 ILE B CA 1
ATOM 2259 C C . ILE B 1 123 ? -22.862 15.991 -3.081 1.00 33.81 123 ILE B C 1
ATOM 2260 O O . ILE B 1 123 ? -21.994 15.646 -3.878 1.00 23.13 123 ILE B O 1
ATOM 2265 N N . ALA B 1 124 ? -23.833 16.849 -3.390 1.00 15.53 124 ALA B N 1
ATOM 2266 C CA . ALA B 1 124 ? -23.788 17.649 -4.604 1.00 11.98 124 ALA B CA 1
ATOM 2267 C C . ALA B 1 124 ? -22.508 18.484 -4.580 1.00 26.43 124 ALA B C 1
ATOM 2268 O O . ALA B 1 124 ? -22.167 19.074 -3.558 1.00 21.55 124 ALA B O 1
ATOM 2270 N N . LEU B 1 125 ? -21.805 18.591 -5.701 1.00 27.80 125 LEU B N 1
ATOM 2271 C CA . LEU B 1 125 ? -20.414 19.065 -5.604 1.00 31.20 125 LEU B CA 1
ATOM 2272 C C . LEU B 1 125 ? -19.982 20.471 -6.085 1.00 40.25 125 LEU B C 1
ATOM 2273 O O . LEU B 1 125 ? -19.227 20.587 -7.025 1.00 27.34 125 LEU B O 1
ATOM 2278 N N . PRO B 1 126 ? -20.447 21.535 -5.408 1.00 59.68 126 PRO B N 1
ATOM 2279 C CA . PRO B 1 126 ? -19.669 22.766 -5.245 1.00 39.15 126 PRO B CA 1
ATOM 2280 C C . PRO B 1 126 ? -19.634 23.089 -3.760 1.00 47.42 126 PRO B C 1
ATOM 2281 O O . PRO B 1 126 ? -19.742 24.259 -3.414 1.00 60.28 126 PRO B O 1
ATOM 2285 N N . ASN B 1 127 ? -19.518 22.078 -2.898 1.00 33.24 127 ASN B N 1
ATOM 2286 C CA . ASN B 1 127 ? -19.770 22.273 -1.460 1.00 47.28 127 ASN B CA 1
ATOM 2287 C C . ASN B 1 127 ? -18.561 22.087 -0.537 1.00 40.82 127 ASN B C 1
ATOM 2288 O O . ASN B 1 127 ? -18.374 21.013 0.034 1.00 25.49 127 ASN B O 1
ATOM 2293 N N . GLU B 1 128 ? -17.767 23.140 -0.365 1.00 36.25 128 GLU B N 1
ATOM 2294 C CA . GLU B 1 128 ? -16.599 23.087 0.512 1.00 37.50 128 GLU B CA 1
ATOM 2295 C C . GLU B 1 128 ? -16.998 22.843 1.967 1.00 44.53 128 GLU B C 1
ATOM 2296 O O . GLU B 1 128 ? -16.337 22.093 2.692 1.00 35.61 128 GLU B O 1
ATOM 2298 N N . GLY B 1 129 ? -18.088 23.480 2.385 1.00 41.39 129 GLY B N 1
ATOM 2299 C CA . GLY B 1 129 ? -18.555 23.380 3.754 1.00 23.23 129 GLY B CA 1
ATOM 2300 C C . GLY B 1 129 ? -18.895 21.960 4.158 1.00 32.02 129 GLY B C 1
ATOM 2301 O O . GLY B 1 129 ? -18.461 21.480 5.205 1.00 41.18 129 GLY B O 1
ATOM 2302 N N . SER B 1 130 ? -19.669 21.283 3.317 1.00 27.00 130 SER B N 1
ATOM 2303 C CA . SER B 1 130 ? -20.121 19.930 3.613 1.00 29.79 130 SER B CA 1
ATOM 2304 C C . SER B 1 130 ? -18.989 18.904 3.563 1.00 24.57 130 SER B C 1
ATOM 2305 O O . SER B 1 130 ? -18.888 18.046 4.437 1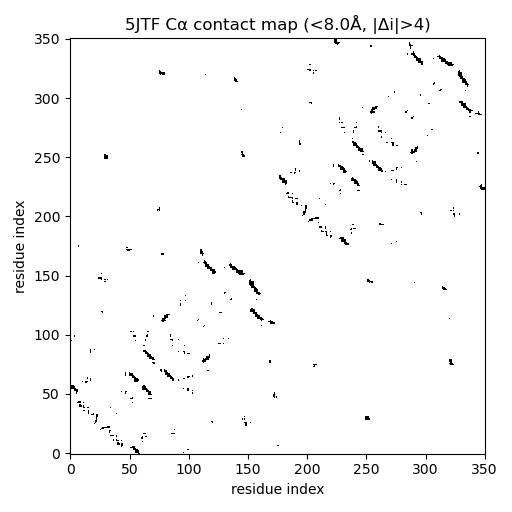.00 25.97 130 SER B O 1
ATOM 2308 N N . VAL B 1 131 ? -18.144 18.992 2.540 1.00 32.77 131 VAL B N 1
ATOM 2309 C CA . VAL B 1 131 ? -17.045 18.042 2.376 1.00 41.79 131 VAL B CA 1
ATOM 2310 C C . VAL B 1 131 ? -16.108 18.105 3.577 1.00 36.57 131 VAL B C 1
ATOM 2311 O O . VAL B 1 131 ? -15.570 17.088 4.015 1.00 36.04 131 VAL B O 1
ATOM 2315 N N . GLY B 1 132 ? -15.937 19.307 4.115 1.00 36.35 132 GLY B N 1
ATOM 2316 C CA . GLY B 1 132 ? -15.152 19.501 5.317 1.00 36.08 132 GLY B CA 1
ATOM 2317 C C . GLY B 1 132 ? -15.711 18.719 6.490 1.00 45.55 132 GLY B C 1
ATOM 2318 O O . GLY B 1 132 ? -14.990 17.951 7.123 1.00 43.58 132 GLY B O 1
ATOM 2319 N N . LEU B 1 133 ? -16.998 18.903 6.768 1.00 34.54 133 LEU B N 1
ATOM 2320 C CA . LEU B 1 133 ? -17.643 18.235 7.895 1.00 33.40 133 LEU B CA 1
ATOM 2321 C C . LEU B 1 133 ? -17.480 16.720 7.856 1.00 30.85 133 LEU B C 1
ATOM 2322 O O . LEU B 1 133 ? -17.199 16.096 8.875 1.00 37.78 133 LEU B O 1
ATOM 2327 N N . HIS B 1 134 ? -17.656 16.137 6.675 1.00 35.33 134 HIS B N 1
ATOM 2328 C CA . HIS B 1 134 ? -17.580 14.687 6.518 1.00 43.48 134 HIS B CA 1
ATOM 2329 C C . HIS B 1 134 ? -16.152 14.157 6.639 1.00 37.63 134 HIS B C 1
ATOM 2330 O O . HIS B 1 134 ? -15.899 13.221 7.394 1.00 36.61 134 HIS B O 1
ATOM 2337 N N . GLU B 1 135 ? -15.224 14.759 5.899 1.00 36.31 135 GLU B N 1
ATOM 2338 C CA . GLU B 1 135 ? -13.824 14.345 5.939 1.00 37.24 135 GLU B CA 1
ATOM 2339 C C . GLU B 1 135 ? -13.214 14.574 7.316 1.00 44.35 135 GLU B C 1
ATOM 2340 O O . GLU B 1 135 ? -12.369 13.801 7.768 1.00 47.30 135 GLU B O 1
ATOM 2346 N N . ARG B 1 136 ? -13.653 15.637 7.982 1.00 43.28 136 ARG B N 1
ATOM 2347 C CA . ARG B 1 136 ? -13.186 15.943 9.329 1.00 42.30 136 ARG B CA 1
ATOM 2348 C C . ARG B 1 136 ? -14.021 15.176 10.352 1.00 40.36 136 ARG B C 1
ATOM 2349 O O . ARG B 1 136 ? -14.100 15.552 11.520 1.00 41.03 136 ARG B O 1
ATOM 2357 N N . LEU B 1 137 ? -14.644 14.095 9.897 1.00 30.39 137 LEU B N 1
ATOM 2358 C CA . LEU B 1 137 ? -15.439 13.239 10.762 1.00 35.20 137 LEU B CA 1
ATOM 2359 C C . LEU B 1 137 ? -15.060 11.780 10.518 1.00 33.04 137 LEU B C 1
ATOM 2360 O O . LEU B 1 137 ? -15.615 10.871 11.132 1.00 28.03 137 LEU B O 1
ATOM 2365 N N . GLY B 1 138 ? -14.110 11.565 9.612 1.00 32.66 138 GLY B N 1
ATOM 2366 C CA . GLY B 1 138 ? -13.628 10.227 9.313 1.00 34.33 138 GLY B CA 1
ATOM 2367 C C . GLY B 1 138 ? -14.158 9.623 8.023 1.00 36.90 138 GLY B C 1
ATOM 2368 O O . GLY B 1 138 ? -13.898 8.455 7.728 1.00 28.18 138 GLY B O 1
ATOM 2369 N N . PHE B 1 139 ? -14.907 10.408 7.254 1.00 37.78 139 PHE B N 1
ATOM 2370 C CA . PHE B 1 139 ? -15.411 9.948 5.963 1.00 31.86 139 PHE B CA 1
ATOM 2371 C C . PHE B 1 139 ? -14.310 9.966 4.913 1.00 34.41 139 PHE B C 1
ATOM 2372 O O . PHE B 1 139 ? -13.479 10.874 4.887 1.00 37.73 139 PHE B O 1
ATOM 2380 N N . GLN B 1 140 ? -14.315 8.964 4.042 1.00 33.50 140 GLN B N 1
ATOM 2381 C CA . GLN B 1 140 ? -13.376 8.914 2.931 1.00 27.85 140 GLN B CA 1
ATOM 2382 C C . GLN B 1 140 ? -14.109 9.161 1.620 1.00 31.98 140 GLN B C 1
ATOM 2383 O O . GLN B 1 140 ? -15.149 8.549 1.362 1.00 21.09 140 GLN B O 1
ATOM 2389 N N . HIS B 1 141 ? -13.580 10.063 0.797 1.00 24.21 141 HIS B N 1
ATOM 2390 C CA . HIS B 1 141 ? -14.101 10.225 -0.554 1.00 30.00 141 HIS B CA 1
ATOM 2391 C C . HIS B 1 141 ? -13.747 8.980 -1.345 1.00 28.17 141 HIS B C 1
ATOM 2392 O O . HIS B 1 141 ? -12.589 8.556 -1.359 1.00 21.05 141 HIS B O 1
ATOM 2399 N N . ILE B 1 142 ? -14.741 8.388 -1.996 1.00 22.82 142 ILE B N 1
ATOM 2400 C CA . ILE B 1 142 ? -14.523 7.133 -2.704 1.00 23.33 142 ILE B CA 1
ATOM 2401 C C . ILE B 1 142 ? -14.864 7.229 -4.189 1.00 19.68 142 ILE B C 1
ATOM 2402 O O . ILE B 1 142 ? -14.683 6.270 -4.938 1.00 19.46 142 ILE B O 1
ATOM 2407 N N . GLY B 1 143 ? -15.355 8.389 -4.612 1.00 19.33 143 GLY B N 1
ATOM 2408 C CA . GLY B 1 143 ? -15.674 8.595 -6.011 1.00 24.38 143 GLY B CA 1
ATOM 2409 C C . GLY B 1 143 ? -16.701 9.680 -6.267 1.00 25.64 143 GLY B C 1
ATOM 2410 O O . GLY B 1 143 ? -17.400 10.126 -5.357 1.00 17.11 143 GLY B O 1
ATOM 2411 N N . THR B 1 144 ? -16.793 10.096 -7.526 1.00 28.19 144 THR B N 1
ATOM 2412 C CA . THR B 1 144 ? -17.710 11.154 -7.932 1.00 27.16 144 THR B CA 1
ATOM 2413 C C . THR B 1 144 ? -18.492 10.748 -9.175 1.00 20.77 144 THR B C 1
ATOM 2414 O O . THR B 1 144 ? -17.940 10.139 -10.091 1.00 19.28 144 THR B O 1
ATOM 2418 N N . PHE B 1 145 ? -19.784 11.067 -9.187 1.00 28.89 145 PHE B N 1
ATOM 2419 C CA . PHE B 1 145 ? -20.629 10.862 -10.358 1.00 20.06 145 PHE B CA 1
ATOM 2420 C C . PHE B 1 145 ? -20.862 12.202 -11.049 1.00 32.35 145 PHE B C 1
ATOM 2421 O O . PHE B 1 145 ? -21.767 12.950 -10.671 1.00 20.70 145 PHE B O 1
ATOM 2429 N N . PRO B 1 146 ? -20.047 12.502 -12.073 1.00 27.39 146 PRO B N 1
ATOM 2430 C CA . PRO B 1 146 ? -20.032 13.794 -12.767 1.00 34.24 146 PRO B CA 1
ATOM 2431 C C . PRO B 1 146 ? -21.265 14.040 -13.634 1.00 26.20 146 PRO B C 1
ATOM 2432 O O . PRO B 1 146 ? -21.679 13.155 -14.381 1.00 22.55 146 PRO B O 1
ATOM 2436 N N . GLN B 1 147 ? -21.830 15.241 -13.520 1.00 31.13 147 GLN B N 1
ATOM 2437 C CA . GLN B 1 147 ? -22.957 15.685 -14.340 1.00 18.94 147 GLN B CA 1
ATOM 2438 C C . GLN B 1 147 ? -24.076 14.652 -14.439 1.00 24.27 147 GLN B C 1
ATOM 2439 O O . GLN B 1 147 ? -24.642 14.432 -15.509 1.00 27.61 147 GLN B O 1
ATOM 2445 N N . VAL B 1 148 ? -24.388 14.024 -13.312 1.00 33.90 148 VAL B N 1
ATOM 2446 C CA . VAL B 1 148 ? -25.346 12.930 -13.286 1.00 27.25 148 VAL B CA 1
ATOM 2447 C C . VAL B 1 148 ? -26.785 13.423 -13.109 1.00 32.98 148 VAL B C 1
ATOM 2448 O O . VAL B 1 148 ? -27.735 12.713 -13.447 1.00 35.16 148 VAL B O 1
ATOM 2452 N N . GLY B 1 149 ? -26.946 14.643 -12.599 1.00 18.50 149 GLY B N 1
ATOM 2453 C CA . GLY B 1 149 ? -28.267 15.158 -12.269 1.00 19.29 149 GLY B CA 1
ATOM 2454 C C . GLY B 1 149 ? -28.538 16.582 -12.722 1.00 25.85 149 GLY B C 1
ATOM 2455 O O . GLY B 1 149 ? -27.654 17.439 -12.674 1.00 14.20 149 GLY B O 1
ATOM 2456 N N . PHE B 1 150 ? -29.774 16.839 -13.145 1.00 22.44 150 PHE B N 1
ATOM 2457 C CA . PHE B 1 150 ? -30.148 18.142 -13.688 1.00 26.15 150 PHE B CA 1
ATOM 2458 C C . PHE B 1 150 ? -31.269 18.785 -12.881 1.00 32.10 150 PHE B C 1
ATOM 2459 O O . PHE B 1 150 ? -32.394 18.282 -12.847 1.00 23.03 150 PHE B O 1
ATOM 2467 N N . LYS B 1 151 ? -30.959 19.907 -12.242 1.00 32.43 151 LYS B N 1
ATOM 2468 C CA . LYS B 1 151 ? -31.952 20.623 -11.456 1.00 24.87 151 LYS B CA 1
ATOM 2469 C C . LYS B 1 151 ? -31.620 22.106 -11.372 1.00 27.36 151 LYS B C 1
ATOM 2470 O O . LYS B 1 151 ? -30.461 22.479 -11.174 1.00 33.12 151 LYS B O 1
ATOM 2476 N N . LEU B 1 152 ? -32.651 22.938 -11.509 1.00 34.06 152 LEU B N 1
ATOM 2477 C CA . LEU B 1 152 ? -32.505 24.392 -11.558 1.00 29.54 152 LEU B CA 1
ATOM 2478 C C . LEU B 1 152 ? -31.587 24.822 -12.698 1.00 38.11 152 LEU B C 1
ATOM 2479 O O . LEU B 1 152 ? -30.654 25.603 -12.497 1.00 40.87 152 LEU B O 1
ATOM 2484 N N . ASP B 1 153 ? -31.866 24.296 -13.889 1.00 35.08 153 ASP B N 1
ATOM 2485 C CA . ASP B 1 153 ? -31.145 24.648 -15.116 1.00 39.73 153 ASP B CA 1
ATOM 2486 C C . ASP B 1 153 ? -29.631 24.515 -15.012 1.00 40.08 153 ASP B C 1
ATOM 2487 O O . ASP B 1 153 ? -28.889 25.381 -15.475 1.00 44.44 153 ASP B O 1
ATOM 2492 N N . ALA B 1 154 ? -29.182 23.421 -14.410 1.00 25.73 154 ALA B N 1
ATOM 2493 C CA . ALA B 1 154 ? -27.760 23.171 -14.246 1.00 27.09 154 ALA B CA 1
ATOM 2494 C C . ALA B 1 154 ? -27.504 21.695 -13.973 1.00 25.71 154 ALA B C 1
ATOM 2495 O O . ALA B 1 154 ? -28.216 21.068 -13.188 1.00 29.43 154 ALA B O 1
ATOM 2497 N N . TRP B 1 155 ? -26.494 21.143 -14.637 1.00 27.14 155 TRP B N 1
ATOM 2498 C CA . TRP B 1 155 ? -26.044 19.789 -14.350 1.00 25.03 155 TRP B CA 1
ATOM 2499 C C . TRP B 1 155 ? -25.156 19.823 -13.115 1.00 26.20 155 TRP B C 1
ATOM 2500 O O . TRP B 1 155 ? -24.352 20.739 -12.953 1.00 32.66 155 TRP B O 1
ATOM 2511 N N . HIS B 1 156 ? -25.312 18.834 -12.239 1.00 35.96 156 HIS B N 1
ATOM 2512 C CA . HIS B 1 156 ? -24.558 18.796 -10.991 1.00 23.12 156 HIS B CA 1
ATOM 2513 C C . HIS B 1 156 ? -23.792 17.494 -10.817 1.00 23.98 156 HIS B C 1
ATOM 2514 O O . HIS B 1 156 ? -24.330 16.411 -11.045 1.00 30.06 156 HIS B O 1
ATOM 2521 N N . ASP B 1 157 ? -22.531 17.616 -10.413 1.00 32.54 157 ASP B N 1
ATOM 2522 C CA . ASP B 1 157 ? -21.727 16.463 -10.033 1.00 26.10 157 ASP B CA 1
ATOM 2523 C C . ASP B 1 157 ? -22.128 16.028 -8.628 1.00 27.53 157 ASP B C 1
ATOM 2524 O O . ASP B 1 157 ? -22.540 16.850 -7.804 1.00 17.19 157 ASP B O 1
ATOM 2529 N N . VAL B 1 158 ? -22.010 14.733 -8.357 1.00 26.36 158 VAL B N 1
ATOM 2530 C CA . VAL B 1 158 ? -22.340 14.192 -7.044 1.00 20.33 158 VAL B CA 1
ATOM 2531 C C . VAL B 1 158 ? -21.267 13.211 -6.578 1.00 21.78 158 VAL B C 1
ATOM 2532 O O . VAL B 1 158 ? -21.040 12.177 -7.209 1.00 24.42 158 VAL B O 1
ATOM 2536 N N . GLY B 1 159 ? -20.601 13.548 -5.477 1.00 21.33 159 GLY B N 1
ATOM 2537 C CA . GLY B 1 159 ? -19.548 12.706 -4.937 1.00 22.01 159 GLY B CA 1
ATOM 2538 C C . GLY B 1 159 ? -20.002 11.986 -3.687 1.00 20.88 159 GLY B C 1
ATOM 2539 O O . GLY B 1 159 ? -20.781 12.529 -2.904 1.00 17.99 159 GLY B O 1
ATOM 2540 N N . TYR B 1 160 ? -19.512 10.764 -3.497 1.00 26.36 160 TYR B N 1
ATOM 2541 C CA . TYR B 1 160 ? -19.943 9.934 -2.376 1.00 20.65 160 TYR B CA 1
ATOM 2542 C C . TYR B 1 160 ? -18.846 9.690 -1.343 1.00 31.62 160 TYR B C 1
ATOM 2543 O O . TYR B 1 160 ? -17.748 9.237 -1.670 1.00 20.77 160 TYR B O 1
ATOM 2552 N N . TRP B 1 161 ? -19.163 10.006 -0.091 1.00 31.65 161 TRP B N 1
ATOM 2553 C CA . TRP B 1 161 ? -18.241 9.819 1.020 1.00 30.97 161 TRP B CA 1
ATOM 2554 C C . TRP B 1 161 ? -18.677 8.642 1.882 1.00 33.55 161 TRP B C 1
ATOM 2555 O O . TRP B 1 161 ? -19.869 8.435 2.099 1.00 24.50 161 TRP B O 1
ATOM 2566 N N . ARG B 1 162 ? -17.706 7.879 2.375 1.00 24.54 162 ARG B N 1
ATOM 2567 C CA . ARG B 1 162 ? -17.996 6.658 3.119 1.00 31.29 162 ARG B CA 1
ATOM 2568 C C . ARG B 1 162 ? -17.385 6.646 4.522 1.00 35.34 162 ARG B C 1
ATOM 2569 O O . ARG B 1 162 ? -16.225 7.022 4.707 1.00 30.45 162 ARG B O 1
ATOM 2577 N N . PHE B 1 163 ? -18.180 6.212 5.500 1.00 34.23 163 PHE B N 1
ATOM 2578 C CA . PHE B 1 163 ? -17.722 6.034 6.879 1.00 36.92 163 PHE B CA 1
ATOM 2579 C C . PHE B 1 163 ? -17.671 4.543 7.218 1.00 31.51 163 PHE B C 1
ATOM 2580 O O . PHE B 1 163 ? -18.583 3.791 6.876 1.00 24.25 163 PHE B O 1
ATOM 2588 N N . ASP B 1 164 ? -16.609 4.120 7.897 1.00 39.91 164 ASP B N 1
ATOM 2589 C CA . ASP B 1 164 ? -16.429 2.704 8.214 1.00 51.99 164 ASP B CA 1
ATOM 2590 C C . ASP B 1 164 ? -16.636 2.406 9.701 1.00 44.02 164 ASP B C 1
ATOM 2591 O O . ASP B 1 164 ? -16.476 3.284 10.548 1.00 39.79 164 ASP B O 1
ATOM 2596 N N . PHE B 1 165 ? -16.983 1.160 10.013 1.00 45.32 165 PHE B N 1
ATOM 2597 C CA . PHE B 1 165 ? -17.311 0.780 11.385 1.00 48.00 165 PHE B CA 1
ATOM 2598 C C . PHE B 1 165 ? -16.386 -0.298 11.965 1.00 46.84 165 PHE B C 1
ATOM 2599 O O . PHE B 1 165 ? -15.859 -0.143 13.068 1.00 49.19 165 PHE B O 1
ATOM 2607 N N . GLY B 1 166 ? -16.201 -1.390 11.228 1.00 49.69 166 GLY B N 1
ATOM 2608 C CA . GLY B 1 166 ? -15.351 -2.478 11.680 1.00 56.50 166 GLY B CA 1
ATOM 2609 C C . GLY B 1 166 ? -15.818 -3.831 11.177 1.00 63.49 166 GLY B C 1
ATOM 2610 O O . GLY B 1 166 ? -16.960 -3.978 10.745 1.00 60.16 166 GLY B O 1
ATOM 2611 N N . ASP B 1 167 ? -14.929 -4.818 11.239 1.00 63.14 167 ASP B N 1
ATOM 2612 C CA . ASP B 1 167 ? -15.228 -6.161 10.754 1.00 71.62 167 ASP B CA 1
ATOM 2613 C C . ASP B 1 167 ? -14.193 -7.168 11.246 1.00 68.68 167 ASP B C 1
ATOM 2614 O O . ASP B 1 167 ? -13.001 -6.867 11.305 1.00 64.59 167 ASP B O 1
ATOM 2619 N N . GLY B 1 169 ? -17.658 -12.006 10.733 1.00 45.01 169 GLY B N 1
ATOM 2620 C CA . GLY B 1 169 ? -18.789 -12.822 11.139 1.00 45.93 169 GLY B CA 1
ATOM 2621 C C . GLY B 1 169 ? -20.038 -12.572 10.311 1.00 56.96 169 GLY B C 1
ATOM 2622 O O . GLY B 1 169 ? -20.705 -13.514 9.876 1.00 39.73 169 GLY B O 1
ATOM 2623 N N . LEU B 1 170 ? -20.354 -11.294 10.112 1.00 65.33 170 LEU B N 1
ATOM 2624 C CA . LEU B 1 170 ? -21.467 -10.860 9.263 1.00 43.53 170 LEU B CA 1
ATOM 2625 C C . LEU B 1 170 ? -22.845 -11.359 9.700 1.00 41.78 170 LEU B C 1
ATOM 2626 O O . LEU B 1 170 ? -23.421 -12.247 9.070 1.00 45.51 170 LEU B O 1
ATOM 2628 N N . HIS B 1 171 ? -23.370 -10.777 10.774 1.00 41.44 171 HIS B N 1
ATOM 2629 C CA . HIS B 1 171 ? -24.756 -11.009 11.170 1.00 43.63 171 HIS B CA 1
ATOM 2630 C C . HIS B 1 171 ? -25.608 -9.850 10.666 1.00 40.53 171 HIS B C 1
ATOM 2631 O O . HIS B 1 171 ? -25.156 -8.705 10.657 1.00 47.70 171 HIS B O 1
ATOM 2633 N N . PRO B 1 172 ? -26.845 -10.146 10.239 1.00 40.94 172 PRO B N 1
ATOM 2634 C CA . PRO B 1 172 ? -27.788 -9.192 9.641 1.00 36.83 172 PRO B CA 1
ATOM 2635 C C . PRO B 1 172 ? -27.998 -7.938 10.486 1.00 23.58 172 PRO B C 1
ATOM 2636 O O . PRO B 1 172 ? -27.809 -7.974 11.700 1.00 40.95 172 PRO B O 1
ATOM 2638 N N . GLU B 1 173 ? -28.398 -6.846 9.841 1.00 37.70 173 GLU B N 1
ATOM 2639 C CA . GLU B 1 173 ? -28.613 -5.573 10.525 1.00 33.23 173 GLU B CA 1
ATOM 2640 C C . GLU B 1 173 ? -29.891 -5.569 11.373 1.00 34.38 173 GLU B C 1
ATOM 2641 O O . GLU B 1 173 ? -30.755 -6.430 11.209 1.00 41.91 173 GLU B O 1
ATOM 2643 N N . ALA B 1 174 ? -30.007 -4.593 12.273 1.00 48.08 174 ALA B N 1
ATOM 2644 C CA . ALA B 1 174 ? -31.148 -4.510 13.191 1.00 38.02 174 ALA B CA 1
ATOM 2645 C C . ALA B 1 174 ? -31.802 -3.122 13.194 1.00 41.70 174 ALA B C 1
ATOM 2646 O O . ALA B 1 174 ? -31.119 -2.115 13.005 1.00 35.93 174 ALA B O 1
ATOM 2648 N N . PRO B 1 175 ? -33.132 -3.071 13.417 1.00 44.21 175 PRO B N 1
ATOM 2649 C CA . PRO B 1 175 ? -33.951 -1.850 13.335 1.00 43.54 175 PRO B CA 1
ATOM 2650 C C . PRO B 1 175 ? -33.922 -0.931 14.561 1.00 37.66 175 PRO B C 1
ATOM 2651 O O . PRO B 1 175 ? -33.080 -1.083 15.440 1.00 35.43 175 PRO B O 1
ATOM 2655 N N . LEU B 1 176 ? -34.868 0.006 14.602 1.00 27.85 176 LEU B N 1
ATOM 2656 C CA . LEU B 1 176 ? -34.904 1.073 15.599 1.00 29.46 176 LEU B CA 1
ATOM 2657 C C . LEU B 1 176 ? -36.244 1.041 16.344 1.00 37.00 176 LEU B C 1
ATOM 2658 O O . LEU B 1 176 ? -37.253 0.592 15.795 1.00 61.58 176 LEU B O 1
ATOM 2663 N N . GLY B 1 177 ? -36.253 1.520 17.588 1.00 30.17 177 GLY B N 1
ATOM 2664 C CA . GLY B 1 177 ? -37.452 1.507 18.415 1.00 22.83 177 GLY B CA 1
ATOM 2665 C C . GLY B 1 177 ? -38.424 2.642 18.127 1.00 37.57 177 GLY B C 1
ATOM 2666 O O . GLY B 1 177 ? -38.010 3.738 17.764 1.00 38.73 177 GLY B O 1
ATOM 2667 N N . PHE B 1 178 ? -39.720 2.384 18.310 1.00 45.61 178 PHE B N 1
ATOM 2668 C CA . PHE B 1 178 ? -40.780 3.326 17.920 1.00 54.17 178 PHE B CA 1
ATOM 2669 C C . PHE B 1 178 ? -41.016 4.444 18.948 1.00 43.89 178 PHE B C 1
ATOM 2670 O O . PHE B 1 178 ? -40.324 5.461 18.927 1.00 57.45 178 PHE B O 1
ATOM 2678 N N . LEU B 1 179 ? -41.996 4.248 19.830 1.00 49.59 179 LEU B N 1
ATOM 2679 C CA . LEU B 1 179 ? -42.478 5.292 20.743 1.00 47.64 179 LEU B CA 1
ATOM 2680 C C . LEU B 1 179 ? -43.007 6.518 19.998 1.00 51.25 179 LEU B C 1
ATOM 2681 O O . LEU B 1 179 ? -44.024 6.447 19.306 1.00 38.22 179 LEU B O 1
#

B-factor: mean 35.04, std 12.89, range [3.71, 90.54]

CATH classification: 3.40.630.30

Sequence (351 aa):
GIDIRVARPEDAEEIQIIYAPIVLNTAISFEEAVPSVEQMRERISTTLQTYPYLVAVREGRVVGYAYASQHRARRAAYRWAVDVTVYVAEGQRRSGIARQLYDVLLPVLKRLGYRSAYAGIALPNEGSVGLHERLGFQHIGTFPQVGFKLDAWHDVGYWRFDFGDEGLHPEAPLGFLGIDIRVARPEDAEEIQIIYAPIVLNTAISFEEAVPSVEQMRERISTTLQTYPYLVAVREGRVVGYAYASQHRARAAYRWAVDVTVYVAEGQRRSGIARQLYDVLLPVLKRLGYRSAYAGIALPNEGSVGLHERLGFQHIGTFPQVGFKLDAWHDVGYWRFDFGDGLHPEAPLGFL

Organism: Pseudomonas putida (strain ATCC 47054 / DSM 6125 / CFBP 8728 / NCIMB 11950 / KT2440) (NCBI:txid160488)